Protein AF-A0A7R9DAI1-F1 (afdb_monomer_lite)

InterPro domains:
  IPR001254 Serine proteases, trypsin domain [PF00089] (285-326)
  IPR002172 Low-density lipoprotein (LDL) receptor class A repeat [PF00057] (112-147)
  IPR002172 Low-density lipoprotein (LDL) receptor class A repeat [PR00261] (85-106)
  IPR002172 Low-density lipoprotein (LDL) receptor class A repeat [PR00261] (123-144)
  IPR002172 Low-density lipoprotein (LDL) receptor class A repeat [PS50068] (51-110)
  IPR002172 Low-density lipoprotein (LDL) receptor class A repeat [PS50068] (111-148)
  IPR002172 Low-density lipoprotein (LDL) receptor class A repeat [SM00192] (77-111)
  IPR002172 Low-density lipoprotein (LDL) receptor class A repeat [SM00192] (112-149)
  IPR002172 Low-density lipoprotein (LDL) receptor class A repeat [cd00112] (74-109)
  IPR002172 Low-density lipoprotein (LDL) receptor class A repeat [cd00112] (112-147)
  IPR009003 Peptidase S1, PA clan [SSF50494] (270-325)
  IPR020067 Frizzled domain [PF01392] (3-71)
  IPR020067 Frizzled domain [PS50038] (1-81)
  IPR023415 Low-density lipoprotein (LDL) receptor class A, conserved site [PS01209] (125-147)
  IPR036055 LDL receptor-like superfamily [G3DSA:4.10.400.10] (70-112)
  IPR036055 LDL receptor-like superfamily [G3DSA:4.10.400.10] (113-150)
  IPR036055 LDL receptor-like superfamily [SSF57424] (111-149)
  IPR036790 Frizzled cysteine-rich domain superfamily [G3DSA:1.10.2000.10] (1-69)
  IPR036790 Frizzled cysteine-rich domain superfamily [SSF63501] (3-84)

Organism: Timema cristinae (NCBI:txid61476)

Foldseek 3Di:
DCCLVVVPLDVCSVVLVCCLVPFDWDDDDPPDDDIDGAHEALVVLVRSCVRRVVVDDPVCCVSSPSVPGHHDPDPPNHHYDPDCVVPVPVCQQCVLAQPDLLSPRNQPDPLEDPQWARARHGSDTHHLLQQAAPDQSRPLSLSNACQKAFDADPVRVCVHPANSHSDDSDHDQKHFIWGHHRNDIAGEACVVVPVPDDDVCSVVLQVVVLCVRLVSSQFDDWPDKDKDQDPDPPTWYWYWDDSPDPDTDIHTDDHPRSIGMITGGDHHDPDDQPRDDPDDDPDPDDDDDPRRQPQKDFDDDPNHTQFIWGHPDPPDIDTDPVSVVD

Structure (mmCIF, N/CA/C/O backbone):
data_AF-A0A7R9DAI1-F1
#
_entry.id   AF-A0A7R9DAI1-F1
#
loop_
_atom_site.group_PDB
_atom_site.id
_atom_site.type_symbol
_atom_site.label_atom_id
_atom_site.label_alt_id
_atom_site.label_comp_id
_atom_site.label_asym_id
_atom_site.label_entity_id
_atom_site.label_seq_id
_atom_site.pdbx_PDB_ins_code
_atom_site.Cartn_x
_atom_site.Cartn_y
_atom_site.Cartn_z
_atom_site.occupancy
_atom_site.B_iso_or_equiv
_atom_site.auth_seq_id
_atom_site.auth_comp_id
_atom_site.auth_asym_id
_atom_site.auth_atom_id
_atom_site.pdbx_PDB_model_num
ATOM 1 N N . MET A 1 1 ? 23.563 4.480 -36.886 1.00 54.66 1 MET A N 1
ATOM 2 C CA . MET A 1 1 ? 23.930 3.990 -35.537 1.00 54.66 1 MET A CA 1
ATOM 3 C C . MET A 1 1 ? 23.056 4.615 -34.462 1.00 54.66 1 MET A C 1
ATOM 5 O O . MET A 1 1 ? 22.578 3.853 -33.642 1.00 54.66 1 MET A O 1
ATOM 9 N N . VAL A 1 2 ? 22.749 5.920 -34.526 1.00 53.66 2 VAL A N 1
ATOM 10 C CA . VAL A 1 2 ? 21.690 6.549 -33.701 1.00 53.66 2 VAL A CA 1
ATOM 11 C C . VAL A 1 2 ? 20.349 5.803 -33.845 1.00 53.66 2 VAL A C 1
ATOM 13 O O . VAL A 1 2 ? 19.829 5.309 -32.859 1.00 53.66 2 VAL A O 1
ATOM 16 N N . GLU A 1 3 ? 19.911 5.508 -35.077 1.00 59.03 3 GLU A N 1
ATOM 17 C CA . GLU A 1 3 ? 18.712 4.675 -35.334 1.00 59.03 3 GLU A CA 1
ATOM 18 C C . GLU A 1 3 ? 18.759 3.241 -34.771 1.00 59.03 3 GLU A C 1
ATOM 20 O O . GLU A 1 3 ? 17.716 2.619 -34.627 1.00 59.03 3 GLU A O 1
ATOM 25 N N . LEU A 1 4 ? 19.943 2.678 -34.498 1.00 62.12 4 LEU A N 1
ATOM 26 C CA . LEU A 1 4 ? 20.073 1.295 -34.014 1.00 62.12 4 LEU A CA 1
ATOM 27 C C . LEU A 1 4 ? 19.970 1.224 -32.485 1.00 62.12 4 LEU A C 1
ATOM 29 O O . LEU A 1 4 ? 19.526 0.217 -31.946 1.00 62.12 4 LEU A O 1
ATOM 33 N N . VAL A 1 5 ? 20.369 2.305 -31.810 1.00 60.38 5 VAL A N 1
ATOM 34 C CA . VAL A 1 5 ? 20.250 2.484 -30.360 1.00 60.38 5 VAL A CA 1
ATOM 35 C C . VAL A 1 5 ? 18.846 2.974 -29.998 1.00 60.38 5 VAL A C 1
ATOM 37 O O . VAL A 1 5 ? 18.221 2.400 -29.113 1.00 60.38 5 VAL A O 1
ATOM 40 N N . ASP A 1 6 ? 18.312 3.945 -30.743 1.00 57.03 6 ASP A N 1
ATOM 41 C CA . ASP A 1 6 ? 16.973 4.519 -30.521 1.00 57.03 6 ASP A CA 1
ATOM 42 C C . ASP A 1 6 ? 15.833 3.571 -30.936 1.00 57.03 6 ASP A C 1
ATOM 44 O O . ASP A 1 6 ? 14.661 3.821 -30.671 1.00 57.03 6 ASP A O 1
ATOM 48 N N . ALA A 1 7 ? 16.165 2.469 -31.612 1.00 61.06 7 ALA A N 1
ATOM 49 C CA . ALA A 1 7 ? 15.217 1.445 -32.040 1.00 61.06 7 ALA A CA 1
ATOM 50 C C . ALA A 1 7 ? 14.751 0.507 -30.915 1.00 61.06 7 ALA A C 1
ATOM 52 O O . ALA A 1 7 ? 13.874 -0.315 -31.188 1.00 61.06 7 ALA A O 1
ATOM 53 N N . GLU A 1 8 ? 15.386 0.556 -29.735 1.00 67.50 8 GLU A N 1
ATOM 54 C CA . GLU A 1 8 ? 15.146 -0.330 -28.579 1.00 67.50 8 GLU A CA 1
ATOM 55 C C . GLU A 1 8 ? 15.080 -1.836 -28.930 1.00 67.50 8 GLU A C 1
ATOM 57 O O . GLU A 1 8 ? 14.512 -2.646 -28.204 1.00 67.50 8 GLU A O 1
ATOM 62 N N . CYS A 1 9 ? 15.700 -2.257 -30.039 1.00 77.50 9 CYS A N 1
ATOM 63 C CA . CYS A 1 9 ? 15.630 -3.635 -30.544 1.00 77.50 9 CYS A CA 1
ATOM 64 C C . CYS A 1 9 ? 16.367 -4.655 -29.662 1.00 77.50 9 CYS A C 1
ATOM 66 O O . CYS A 1 9 ? 16.178 -5.861 -29.812 1.00 77.50 9 CYS A O 1
ATOM 68 N N . TYR A 1 10 ? 17.216 -4.177 -28.753 1.00 79.62 10 TYR A N 1
ATOM 69 C CA . TYR A 1 10 ? 17.885 -4.968 -27.733 1.00 79.62 10 TYR A CA 1
ATOM 70 C C . TYR A 1 10 ? 18.271 -4.058 -26.558 1.00 79.62 10 TYR A C 1
ATOM 72 O O . TYR A 1 10 ? 18.863 -3.000 -26.765 1.00 79.62 10 TYR A O 1
ATOM 80 N N . ARG A 1 11 ? 17.974 -4.468 -25.316 1.00 76.00 11 ARG A N 1
ATOM 81 C CA . ARG A 1 11 ? 18.143 -3.635 -24.103 1.00 76.00 11 ARG A CA 1
ATOM 82 C C . ARG A 1 11 ? 19.568 -3.105 -23.910 1.00 76.00 11 ARG A C 1
ATOM 84 O O . ARG A 1 11 ? 19.756 -1.991 -23.443 1.00 76.00 11 ARG A O 1
ATOM 91 N N . LEU A 1 12 ? 20.570 -3.906 -24.274 1.00 79.06 12 LEU A N 1
ATOM 92 C CA . LEU A 1 12 ? 21.989 -3.551 -24.158 1.00 79.06 12 LEU A CA 1
ATOM 93 C C . LEU A 1 12 ? 22.588 -3.125 -25.508 1.00 79.06 12 LEU A C 1
ATOM 95 O O . LEU A 1 12 ? 23.802 -3.184 -25.685 1.00 79.06 12 LEU A O 1
ATOM 99 N N . ALA A 1 13 ? 21.760 -2.712 -26.479 1.00 82.56 13 ALA A N 1
ATOM 100 C CA . ALA A 1 13 ? 22.223 -2.278 -27.799 1.00 82.56 13 ALA A CA 1
ATOM 101 C C . ALA A 1 13 ? 23.205 -1.108 -27.701 1.00 82.56 13 ALA A C 1
ATOM 103 O O . ALA A 1 13 ? 24.254 -1.140 -28.340 1.00 82.56 13 ALA A O 1
ATOM 104 N N . TYR A 1 14 ? 22.893 -0.115 -26.862 1.00 83.38 14 TYR A N 1
ATOM 105 C CA . TYR A 1 14 ? 23.793 1.004 -26.588 1.00 83.38 14 TYR A CA 1
ATOM 106 C C . TYR A 1 14 ? 25.141 0.520 -26.047 1.00 83.38 14 TYR A C 1
ATOM 108 O O . TYR A 1 14 ? 26.186 0.852 -26.596 1.00 83.38 14 TYR A O 1
ATOM 116 N N . GLU A 1 15 ? 25.116 -0.318 -25.011 1.00 81.81 15 GLU A N 1
ATOM 117 C CA . GLU A 1 15 ? 26.320 -0.788 -24.327 1.00 81.81 15 GLU A CA 1
ATOM 118 C C . GLU A 1 15 ? 27.199 -1.658 -25.232 1.00 81.81 15 GLU A C 1
ATOM 120 O O . GLU A 1 15 ? 28.410 -1.455 -25.296 1.00 81.81 15 GLU A O 1
ATOM 125 N N . PHE A 1 16 ? 26.593 -2.554 -26.011 1.00 85.94 16 PHE A N 1
ATOM 126 C CA . PHE A 1 16 ? 27.306 -3.360 -26.997 1.00 85.94 16 PHE A CA 1
ATOM 127 C C . PHE A 1 16 ? 27.966 -2.494 -28.084 1.00 85.94 16 PHE A C 1
ATOM 129 O O . PHE A 1 16 ? 29.143 -2.677 -28.399 1.00 85.94 16 PHE A O 1
ATOM 136 N N . VAL A 1 17 ? 27.240 -1.510 -28.631 1.00 85.69 17 VAL A N 1
ATOM 137 C CA . VAL A 1 17 ? 27.769 -0.592 -29.656 1.00 85.69 17 VAL A CA 1
ATOM 138 C C . VAL A 1 17 ? 28.876 0.299 -29.084 1.00 85.69 17 VAL A C 1
ATOM 140 O O . VAL A 1 17 ? 29.890 0.511 -29.749 1.00 85.69 17 VAL A O 1
ATOM 143 N N . CYS A 1 18 ? 28.738 0.776 -27.846 1.00 84.19 18 CYS A N 1
ATOM 144 C CA . CYS A 1 18 ? 29.778 1.539 -27.158 1.00 84.19 18 CYS A CA 1
ATOM 145 C C . CYS A 1 18 ? 31.053 0.716 -26.959 1.00 84.19 18 CYS A C 1
ATOM 147 O O . CYS A 1 18 ? 32.134 1.197 -27.288 1.00 84.19 18 CYS A O 1
ATOM 149 N N . GLN A 1 19 ? 30.940 -0.530 -26.495 1.00 83.38 19 GLN A N 1
ATOM 150 C CA . GLN A 1 19 ? 32.094 -1.417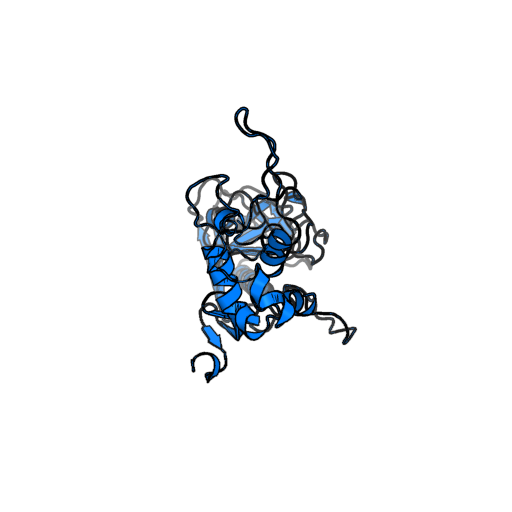 -26.310 1.00 83.38 19 GLN A CA 1
ATOM 151 C C . GLN A 1 19 ? 32.776 -1.792 -27.635 1.00 83.38 19 GLN A C 1
ATOM 153 O O . GLN A 1 19 ? 33.972 -2.072 -27.653 1.00 83.38 19 GLN A O 1
ATOM 158 N N . LEU A 1 20 ? 32.040 -1.780 -28.749 1.00 84.69 20 LEU A N 1
ATOM 159 C CA . LEU A 1 20 ? 32.593 -2.014 -30.081 1.00 84.69 20 LEU A CA 1
ATOM 160 C C . LEU A 1 20 ? 33.340 -0.790 -30.637 1.00 84.69 20 LEU A C 1
ATOM 162 O O . LEU A 1 20 ? 34.380 -0.943 -31.274 1.00 84.69 20 LEU A O 1
ATOM 166 N N . LEU A 1 21 ? 32.809 0.419 -30.427 1.00 82.12 21 LEU A N 1
ATOM 167 C CA . LEU A 1 21 ? 33.379 1.664 -30.964 1.00 82.12 21 LEU A CA 1
ATOM 168 C C . LEU A 1 21 ? 34.469 2.267 -30.071 1.00 82.12 21 LEU A C 1
ATOM 170 O O . LEU A 1 21 ? 35.355 2.962 -30.565 1.00 82.12 21 LEU A O 1
ATOM 174 N N . GLN A 1 22 ? 34.394 2.017 -28.765 1.00 81.25 22 GLN A N 1
ATOM 175 C CA . GLN A 1 22 ? 35.351 2.459 -27.754 1.00 81.25 22 GLN A CA 1
ATOM 176 C C . GLN A 1 22 ? 35.691 1.284 -26.821 1.00 81.25 22 GLN A C 1
ATOM 178 O O . GLN A 1 22 ? 35.270 1.264 -25.662 1.00 81.25 22 GLN A O 1
ATOM 183 N N . PRO A 1 23 ? 36.426 0.275 -27.322 1.00 77.00 23 PRO A N 1
ATOM 184 C CA . PRO A 1 23 ? 36.819 -0.873 -26.519 1.00 77.00 23 PRO A CA 1
ATOM 185 C C . PRO A 1 23 ? 37.729 -0.455 -25.363 1.00 77.00 23 PRO A C 1
ATOM 187 O O . PRO A 1 23 ? 38.515 0.489 -25.459 1.00 77.00 23 PRO A O 1
ATOM 190 N N . SER A 1 24 ? 37.638 -1.193 -24.259 1.00 70.81 24 SER A N 1
ATOM 191 C CA . SER A 1 24 ? 38.515 -0.978 -23.108 1.00 70.81 24 SER A CA 1
ATOM 192 C C . SER A 1 24 ? 39.946 -1.405 -23.446 1.00 70.81 24 SER A C 1
ATOM 194 O O . SER A 1 24 ? 40.166 -2.504 -23.961 1.00 70.81 24 SER A O 1
ATOM 196 N N . CYS A 1 25 ? 40.920 -0.553 -23.128 1.00 71.62 25 CYS A N 1
ATOM 197 C CA . CYS A 1 25 ? 42.343 -0.875 -23.222 1.00 71.62 25 CYS A CA 1
ATOM 198 C C . CYS A 1 25 ? 42.841 -1.351 -21.855 1.00 71.62 25 CYS A C 1
ATOM 200 O O . CYS A 1 25 ? 42.756 -0.606 -20.877 1.00 71.62 25 CYS A O 1
ATOM 202 N N . LEU A 1 26 ? 43.365 -2.576 -21.774 1.00 66.50 26 LEU A N 1
ATOM 203 C CA . LEU A 1 26 ? 43.993 -3.066 -20.546 1.00 66.50 26 LEU A CA 1
ATOM 204 C C . LEU A 1 26 ? 45.471 -2.639 -20.490 1.00 66.50 26 LEU A C 1
ATOM 206 O O . LEU A 1 26 ? 46.175 -2.770 -21.494 1.00 66.50 26 LEU A O 1
ATOM 210 N N . PRO A 1 27 ? 45.965 -2.146 -19.337 1.00 59.44 27 PRO A N 1
ATOM 211 C CA . PRO A 1 27 ? 47.376 -1.821 -19.163 1.00 59.44 27 PRO A CA 1
ATOM 212 C C . PRO A 1 27 ? 48.249 -3.085 -19.104 1.00 59.44 27 PRO A C 1
ATOM 214 O O . PRO A 1 27 ? 47.828 -4.130 -18.607 1.00 59.44 27 PRO A O 1
ATOM 217 N N . ARG A 1 28 ? 49.488 -2.955 -19.598 1.00 58.66 28 ARG A N 1
ATOM 218 C CA . ARG A 1 28 ? 50.514 -4.008 -19.730 1.00 58.66 28 ARG A CA 1
ATOM 219 C C . ARG A 1 28 ? 50.603 -4.996 -18.554 1.00 58.66 28 ARG A C 1
ATOM 221 O O . ARG A 1 28 ? 50.860 -4.601 -17.417 1.00 58.66 28 ARG A O 1
ATOM 228 N N . LEU A 1 29 ? 50.576 -6.292 -18.872 1.00 58.25 29 LEU A N 1
ATOM 229 C CA . LEU A 1 29 ? 51.222 -7.343 -18.074 1.00 58.25 29 LEU A CA 1
ATOM 230 C C . LEU A 1 29 ? 52.735 -7.386 -18.400 1.00 58.25 29 LEU A C 1
ATOM 232 O O . LEU A 1 29 ? 53.122 -7.008 -19.506 1.00 58.25 29 LEU A O 1
ATOM 236 N N . PRO A 1 30 ? 53.615 -7.847 -17.484 1.00 54.56 30 PRO A N 1
ATOM 237 C CA . PRO A 1 30 ? 55.078 -7.719 -17.617 1.00 54.56 30 PRO A CA 1
ATOM 238 C C . PRO A 1 30 ? 55.716 -8.405 -18.839 1.00 54.56 30 PRO A C 1
ATOM 240 O O . PRO A 1 30 ? 56.904 -8.215 -19.090 1.00 54.56 30 PRO A O 1
ATOM 243 N N . THR A 1 31 ? 54.967 -9.231 -19.567 1.00 59.09 31 THR A N 1
ATOM 244 C CA . THR A 1 31 ? 55.463 -10.082 -20.655 1.00 59.09 31 THR A CA 1
ATOM 245 C C . THR A 1 31 ? 55.099 -9.605 -22.061 1.00 59.09 31 THR A C 1
ATOM 247 O O . THR A 1 31 ? 55.668 -10.135 -23.013 1.00 59.09 31 THR A O 1
ATOM 250 N N . ASP A 1 32 ? 54.236 -8.594 -22.215 1.00 56.50 32 ASP A N 1
ATOM 251 C CA . ASP A 1 32 ? 53.718 -8.183 -23.528 1.00 56.50 32 ASP A CA 1
ATOM 252 C C . ASP A 1 32 ? 54.222 -6.807 -23.990 1.00 56.50 32 ASP A C 1
ATOM 254 O O . ASP A 1 32 ? 54.443 -5.876 -23.209 1.00 56.50 32 ASP A O 1
ATOM 258 N N . LYS A 1 33 ? 54.456 -6.689 -25.304 1.00 57.12 33 LYS A N 1
ATOM 259 C CA . LYS A 1 33 ? 55.119 -5.526 -25.917 1.00 57.12 33 LYS A CA 1
ATOM 260 C C . LYS A 1 33 ? 54.166 -4.385 -26.298 1.00 57.12 33 LYS A C 1
ATOM 262 O O . LYS A 1 33 ? 54.658 -3.267 -26.459 1.00 57.12 33 LYS A O 1
ATOM 267 N N . GLU A 1 34 ? 52.852 -4.601 -26.356 1.00 58.78 34 GLU A N 1
ATOM 268 C CA . GLU A 1 34 ? 51.850 -3.606 -26.786 1.00 58.78 34 GLU A CA 1
ATOM 269 C C . GLU A 1 34 ? 50.582 -3.638 -25.916 1.00 58.78 34 GLU A C 1
ATOM 271 O O . GLU A 1 34 ? 50.319 -4.622 -25.229 1.00 58.78 34 GLU A O 1
ATOM 276 N N . ASP A 1 35 ? 49.819 -2.539 -25.921 1.00 62.69 35 ASP A N 1
ATOM 277 C CA . ASP A 1 35 ? 48.518 -2.460 -25.251 1.00 62.69 35 ASP A CA 1
ATOM 278 C C . ASP A 1 35 ? 47.469 -3.207 -26.094 1.00 62.69 35 ASP A C 1
ATOM 280 O O . ASP A 1 35 ? 47.421 -3.055 -27.317 1.00 62.69 35 ASP A O 1
ATOM 284 N N . HIS A 1 36 ? 46.613 -4.005 -25.455 1.00 68.06 36 HIS A N 1
ATOM 285 C CA . HIS A 1 36 ? 45.615 -4.816 -26.154 1.00 68.06 36 HIS A CA 1
ATOM 286 C C . HIS A 1 36 ? 44.198 -4.271 -25.931 1.00 68.06 36 HIS A C 1
ATOM 288 O O . HIS A 1 36 ? 43.755 -4.069 -24.797 1.00 68.06 36 HIS A O 1
ATOM 294 N N . MET A 1 37 ? 43.484 -4.036 -27.037 1.00 71.69 37 MET A N 1
ATOM 295 C CA . MET A 1 37 ? 42.057 -3.710 -27.034 1.00 71.69 37 MET A CA 1
ATOM 296 C C . MET A 1 37 ? 41.249 -4.971 -26.740 1.00 71.69 37 MET A C 1
ATOM 298 O O . MET A 1 37 ? 41.437 -5.996 -27.398 1.00 71.69 37 MET A O 1
ATOM 302 N N . VAL A 1 38 ? 40.325 -4.889 -25.786 1.00 80.44 38 VAL A N 1
ATOM 303 C CA . VAL A 1 38 ? 39.438 -6.005 -25.449 1.00 80.44 38 VAL A CA 1
ATOM 304 C C . VAL A 1 38 ? 38.101 -5.810 -26.154 1.00 80.44 38 VAL A C 1
ATOM 306 O O . VAL A 1 38 ? 37.390 -4.838 -25.901 1.00 80.44 38 VAL A O 1
ATOM 309 N N . LEU A 1 39 ? 37.764 -6.738 -27.049 1.00 84.00 39 LEU A N 1
ATOM 310 C CA . LEU A 1 39 ? 36.493 -6.745 -27.772 1.00 84.00 39 LEU A CA 1
ATOM 311 C C . LEU A 1 39 ? 35.385 -7.453 -26.964 1.00 84.00 39 LEU A C 1
ATOM 313 O O . LEU A 1 39 ? 35.687 -8.282 -26.095 1.00 84.00 39 LEU A O 1
ATOM 317 N N . PRO A 1 40 ? 34.101 -7.174 -27.260 1.00 87.06 40 PRO A N 1
ATOM 318 C CA . PRO A 1 40 ? 32.968 -7.936 -26.737 1.00 87.06 40 PRO A CA 1
ATOM 319 C C . PRO A 1 40 ? 33.079 -9.446 -26.988 1.00 87.06 40 PRO A C 1
ATOM 321 O O . PRO A 1 40 ? 33.657 -9.889 -27.978 1.00 87.06 40 PRO A O 1
ATOM 324 N N . CYS A 1 41 ? 32.497 -10.263 -26.115 1.00 87.00 41 CYS A N 1
ATOM 325 C CA . CYS A 1 41 ? 32.451 -11.707 -26.335 1.00 87.00 41 CYS A CA 1
ATOM 326 C C . CYS A 1 41 ? 31.456 -12.089 -27.447 1.00 87.00 41 CYS A C 1
ATOM 328 O O . CYS A 1 41 ? 30.407 -11.458 -27.615 1.00 87.00 41 CYS A O 1
ATOM 330 N N . ARG A 1 42 ? 31.730 -13.200 -28.142 1.00 87.00 42 ARG A N 1
ATOM 331 C CA . ARG A 1 42 ? 30.880 -13.779 -29.200 1.00 87.00 42 ARG A CA 1
ATOM 332 C C . ARG A 1 42 ? 29.421 -13.946 -28.779 1.00 87.00 42 ARG A C 1
ATOM 334 O O . ARG A 1 42 ? 28.530 -13.565 -29.534 1.00 87.00 42 ARG A O 1
ATOM 341 N N . GLY A 1 43 ? 29.180 -14.468 -27.575 1.00 81.38 43 GLY A N 1
ATOM 342 C CA . GLY A 1 43 ? 27.824 -14.652 -27.047 1.00 81.38 43 GLY A CA 1
ATOM 343 C C . GLY A 1 43 ? 27.041 -13.338 -26.946 1.00 81.38 43 GLY A C 1
ATOM 344 O O . GLY A 1 43 ? 25.880 -13.283 -27.339 1.00 81.38 43 GLY A O 1
ATOM 345 N N . PHE A 1 44 ? 27.698 -12.247 -26.536 1.00 86.31 44 PHE A N 1
ATOM 346 C CA . PHE A 1 44 ? 27.059 -10.933 -26.433 1.00 86.31 44 PHE A CA 1
ATOM 347 C C . PHE A 1 44 ? 26.681 -10.370 -27.815 1.00 86.31 44 PHE A C 1
ATOM 349 O O . PHE A 1 44 ? 25.587 -9.833 -27.991 1.00 86.31 44 PHE A O 1
ATOM 356 N N . CYS A 1 45 ? 27.540 -10.577 -28.820 1.00 87.81 45 CYS A N 1
ATOM 357 C CA . CYS A 1 45 ? 27.246 -10.221 -30.210 1.00 87.81 45 CYS A CA 1
ATOM 358 C C . CYS A 1 45 ? 26.058 -11.007 -30.780 1.00 87.81 45 CYS A C 1
ATOM 360 O O . CYS A 1 45 ? 25.204 -10.432 -31.452 1.00 87.81 45 CYS A O 1
ATOM 362 N N . GLN A 1 46 ? 25.982 -12.314 -30.513 1.00 87.50 46 GLN A N 1
ATOM 363 C CA . GLN A 1 46 ? 24.893 -13.159 -31.011 1.00 87.50 46 GLN A CA 1
ATOM 364 C C . GLN A 1 46 ? 23.535 -12.718 -30.452 1.00 87.50 46 GLN A C 1
ATOM 366 O O . GLN A 1 46 ? 22.572 -12.626 -31.210 1.00 87.50 46 GLN A O 1
ATOM 371 N N . GLU A 1 47 ? 23.467 -12.369 -29.164 1.00 82.25 47 GLU A N 1
ATOM 372 C CA . GLU A 1 47 ? 22.258 -11.809 -28.546 1.00 82.25 47 GLU A CA 1
ATOM 373 C C . GLU A 1 47 ? 21.838 -10.477 -29.174 1.00 82.25 47 GLU A C 1
ATOM 375 O O . GLU A 1 47 ? 20.673 -10.303 -29.537 1.00 82.25 47 GLU A O 1
ATOM 380 N N . PHE A 1 48 ? 22.792 -9.569 -29.389 1.00 86.50 48 PHE A N 1
ATOM 381 C CA . PHE A 1 48 ? 22.539 -8.320 -30.104 1.00 86.50 48 PHE A CA 1
ATOM 382 C C . PHE A 1 48 ? 21.991 -8.573 -31.520 1.00 86.50 48 PHE A C 1
ATOM 384 O O . PHE A 1 48 ? 21.033 -7.927 -31.949 1.00 86.50 48 PHE A O 1
ATOM 391 N N . HIS A 1 49 ? 22.558 -9.544 -32.239 1.00 85.19 49 HIS A N 1
ATOM 392 C CA . HIS A 1 49 ? 22.123 -9.910 -33.585 1.00 85.19 49 HIS A CA 1
ATOM 393 C C . HIS A 1 49 ? 20.719 -10.531 -33.620 1.00 85.19 49 HIS A C 1
ATOM 395 O O . HIS A 1 49 ? 19.998 -10.313 -34.595 1.00 85.19 49 HIS A O 1
ATOM 401 N N . MET A 1 50 ? 20.305 -11.263 -32.581 1.00 81.31 50 MET A N 1
ATOM 402 C CA . MET A 1 50 ? 18.948 -11.819 -32.491 1.00 81.31 50 MET A CA 1
ATOM 403 C C . MET A 1 50 ? 17.876 -10.725 -32.389 1.00 81.31 50 MET A C 1
ATOM 405 O O . MET A 1 50 ? 16.822 -10.862 -33.004 1.00 81.31 50 MET A O 1
ATOM 409 N N . GLY A 1 51 ? 18.149 -9.631 -31.668 1.00 81.19 51 GLY A N 1
ATOM 410 C CA . GLY A 1 51 ? 17.210 -8.508 -31.530 1.00 81.19 51 GLY A CA 1
ATOM 411 C C . GLY A 1 51 ? 17.301 -7.480 -32.663 1.00 81.19 51 GLY A C 1
ATOM 412 O O . GLY A 1 51 ? 16.303 -7.110 -33.280 1.00 81.19 51 GLY A O 1
ATOM 413 N N . CYS A 1 52 ? 18.516 -7.028 -32.978 1.00 82.88 52 CYS A N 1
ATOM 414 C CA . CYS A 1 52 ? 18.754 -5.899 -33.878 1.00 82.88 52 CYS A CA 1
ATOM 415 C C . CYS A 1 52 ? 19.201 -6.297 -35.295 1.00 82.88 52 CYS A C 1
ATOM 417 O O . CYS A 1 52 ? 19.353 -5.421 -36.147 1.00 82.88 52 CYS A O 1
ATOM 419 N N . GLY A 1 53 ? 19.401 -7.589 -35.585 1.00 81.56 53 GLY A N 1
ATOM 420 C CA . GLY A 1 53 ? 20.050 -8.078 -36.810 1.00 81.56 53 GLY A CA 1
ATOM 421 C C . GLY A 1 53 ? 19.424 -7.604 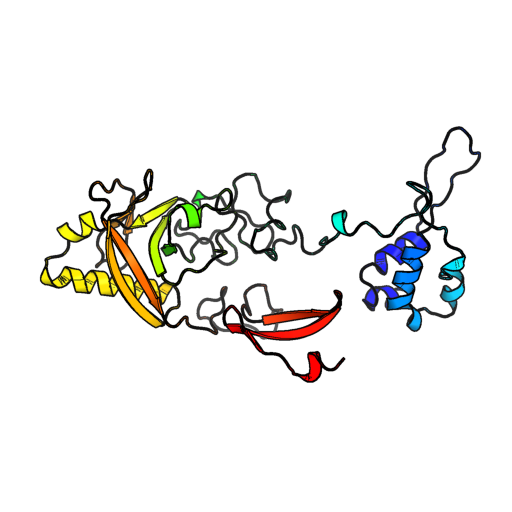-38.126 1.00 81.56 53 GLY A C 1
ATOM 422 O O . GLY A 1 53 ? 20.136 -7.313 -39.086 1.00 81.56 53 GLY A O 1
ATOM 423 N N . SER A 1 54 ? 18.097 -7.467 -38.161 1.00 80.50 54 SER A N 1
ATOM 424 C CA . SER A 1 54 ? 17.328 -6.981 -39.320 1.00 80.50 54 SER A CA 1
ATOM 425 C C . SER A 1 54 ? 17.436 -5.471 -39.552 1.00 80.50 54 SER A C 1
ATOM 427 O O . SER A 1 54 ? 17.076 -4.995 -40.626 1.00 80.50 54 SER A O 1
ATOM 429 N N . ARG A 1 55 ? 17.944 -4.719 -38.570 1.00 80.50 55 ARG A N 1
ATOM 430 C CA . ARG A 1 55 ? 18.083 -3.256 -38.603 1.00 80.50 55 ARG A CA 1
ATOM 431 C C . ARG A 1 55 ? 19.531 -2.799 -38.796 1.00 80.50 55 ARG A C 1
ATOM 433 O O . ARG A 1 55 ? 19.787 -1.599 -38.862 1.00 80.50 55 ARG A O 1
ATOM 440 N N . ILE A 1 56 ? 20.485 -3.730 -38.893 1.00 82.62 56 ILE A N 1
ATOM 441 C CA . ILE A 1 56 ? 21.906 -3.412 -39.070 1.00 82.62 56 ILE A CA 1
ATOM 442 C C . ILE A 1 56 ? 22.151 -2.894 -40.500 1.00 82.62 56 ILE A C 1
ATOM 444 O O . ILE A 1 56 ? 21.921 -3.636 -41.462 1.00 82.62 56 ILE A O 1
ATOM 448 N N . PRO A 1 57 ? 22.668 -1.660 -40.669 1.00 82.69 57 PRO A N 1
ATOM 449 C CA . PRO A 1 57 ? 23.023 -1.132 -41.983 1.00 82.69 57 PRO A CA 1
ATOM 450 C C . PRO A 1 57 ? 24.117 -1.969 -42.652 1.00 82.69 57 PRO A C 1
ATOM 452 O O . PRO A 1 57 ? 25.059 -2.395 -41.985 1.00 82.69 57 PRO A O 1
ATOM 455 N N . ASP A 1 58 ? 24.064 -2.121 -43.978 1.00 81.69 58 ASP A N 1
ATOM 456 C CA . ASP A 1 58 ? 25.023 -2.948 -44.734 1.00 81.69 58 ASP A CA 1
ATOM 457 C C . ASP A 1 58 ? 26.488 -2.566 -44.486 1.00 81.69 58 ASP A C 1
ATOM 459 O O . ASP A 1 58 ? 27.350 -3.434 -44.404 1.00 81.69 58 ASP A O 1
ATOM 463 N N . LYS A 1 59 ? 26.760 -1.274 -44.261 1.00 80.25 59 LYS A N 1
ATOM 464 C CA . LYS A 1 59 ? 28.102 -0.755 -43.948 1.00 80.25 59 LYS A CA 1
ATOM 465 C C . LYS A 1 59 ? 28.693 -1.280 -42.632 1.00 80.25 59 LYS A C 1
ATOM 467 O O . LYS A 1 59 ? 29.895 -1.162 -42.439 1.00 80.25 59 LYS A O 1
ATOM 472 N N . LEU A 1 60 ? 27.865 -1.794 -41.720 1.00 76.19 60 LEU A N 1
ATOM 473 C CA . LEU A 1 60 ? 28.272 -2.233 -40.381 1.00 76.19 60 LEU A CA 1
ATOM 474 C C . LEU A 1 60 ? 28.218 -3.762 -40.217 1.00 76.19 60 LEU A C 1
ATOM 476 O O . LEU A 1 60 ? 28.680 -4.277 -39.202 1.00 76.19 60 LEU A O 1
ATOM 480 N N . LYS A 1 61 ? 27.700 -4.499 -41.211 1.00 80.50 61 LYS A N 1
ATOM 481 C CA . LYS A 1 61 ? 27.566 -5.966 -41.162 1.00 80.50 61 LYS A CA 1
ATOM 482 C C . LYS A 1 61 ? 28.910 -6.680 -41.021 1.00 80.50 61 LYS A C 1
ATOM 484 O O . LYS A 1 61 ? 29.005 -7.637 -40.261 1.00 80.50 61 LYS A O 1
ATOM 489 N N . ASP A 1 62 ? 29.946 -6.176 -41.686 1.00 81.06 62 ASP A N 1
ATOM 490 C CA . ASP A 1 62 ? 31.286 -6.770 -41.619 1.00 81.06 62 ASP A CA 1
ATOM 491 C C . ASP A 1 62 ? 31.949 -6.547 -40.249 1.00 81.06 62 ASP A C 1
ATOM 493 O O . ASP A 1 62 ? 32.641 -7.429 -39.748 1.00 81.06 62 ASP A O 1
ATOM 497 N N . MET A 1 63 ? 31.685 -5.402 -39.603 1.00 77.31 63 MET A N 1
ATOM 498 C CA . MET A 1 63 ? 32.181 -5.090 -38.252 1.00 77.31 63 MET A CA 1
ATOM 499 C C . MET A 1 63 ? 31.420 -5.827 -37.141 1.00 77.31 63 MET A C 1
ATOM 501 O O . MET A 1 63 ? 31.942 -5.990 -36.042 1.00 77.31 63 MET A O 1
ATOM 505 N N . LEU A 1 64 ? 30.190 -6.264 -37.418 1.00 82.31 64 LEU A N 1
ATOM 506 C CA . LEU A 1 64 ? 29.299 -6.955 -36.481 1.00 82.31 64 LEU A CA 1
ATOM 507 C C . LEU A 1 64 ? 29.244 -8.472 -36.712 1.00 82.31 64 LEU A C 1
ATOM 509 O O . LEU A 1 64 ? 28.379 -9.156 -36.172 1.00 82.31 64 LEU A O 1
ATOM 513 N N . ASN A 1 65 ? 30.177 -9.032 -37.487 1.00 87.88 65 ASN A N 1
ATOM 514 C CA . ASN A 1 65 ? 30.231 -10.470 -37.715 1.00 87.88 65 ASN A CA 1
ATOM 515 C C . ASN A 1 65 ? 30.630 -11.210 -36.429 1.00 87.88 65 ASN A C 1
ATOM 517 O O . ASN A 1 65 ? 31.807 -11.320 -36.103 1.00 87.88 65 ASN A O 1
ATOM 521 N N . CYS A 1 66 ? 29.659 -11.788 -35.721 1.00 86.38 66 CYS A N 1
ATOM 522 C CA . CYS A 1 66 ? 29.902 -12.439 -34.431 1.00 86.38 66 CYS A CA 1
ATOM 523 C C . CYS A 1 66 ? 30.964 -13.555 -34.464 1.00 86.38 66 CYS A C 1
ATOM 525 O O . CYS A 1 66 ? 31.552 -13.865 -33.433 1.00 86.38 66 CYS A O 1
ATOM 527 N N . ASN A 1 67 ? 31.276 -14.128 -35.632 1.00 87.12 67 ASN A N 1
ATOM 528 C CA . ASN A 1 67 ? 32.318 -15.150 -35.757 1.00 87.12 67 ASN A CA 1
ATOM 529 C C . ASN A 1 67 ? 33.741 -14.625 -35.515 1.00 87.12 67 ASN A C 1
ATOM 531 O O . ASN A 1 67 ? 34.619 -15.424 -35.183 1.00 87.12 67 ASN A O 1
ATOM 535 N N . THR A 1 68 ? 33.972 -13.318 -35.675 1.00 86.25 68 THR A N 1
ATOM 536 C CA . THR A 1 68 ? 35.280 -12.683 -35.451 1.00 86.25 68 THR A CA 1
ATOM 537 C C . THR A 1 68 ? 35.525 -12.327 -33.987 1.00 86.25 68 THR A C 1
ATOM 539 O O . THR A 1 68 ? 36.636 -11.935 -33.641 1.00 86.25 68 THR A O 1
ATOM 542 N N . PHE A 1 69 ? 34.517 -12.469 -33.121 1.00 87.69 69 PHE A N 1
ATOM 543 C CA . PHE A 1 69 ? 34.639 -12.176 -31.697 1.00 87.69 69 PHE A CA 1
ATOM 544 C C . PHE A 1 69 ? 35.108 -13.414 -30.907 1.00 87.69 69 PHE A C 1
ATOM 546 O O . PHE A 1 69 ? 34.737 -14.548 -31.239 1.00 87.69 69 PHE A O 1
ATOM 553 N N . PRO A 1 70 ? 35.935 -13.224 -29.867 1.00 85.50 70 PRO A N 1
ATOM 554 C CA . PRO A 1 70 ? 36.416 -14.303 -29.001 1.00 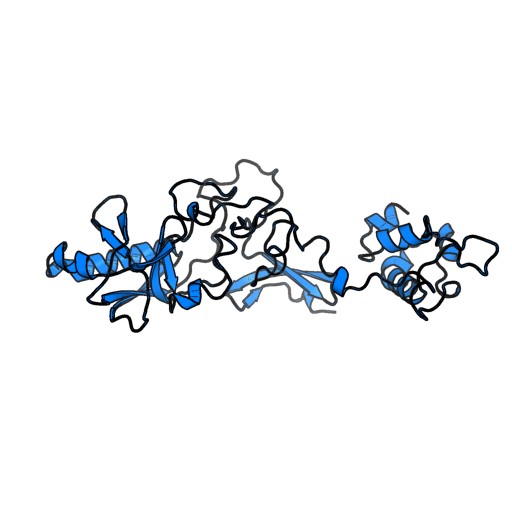85.50 70 PRO A CA 1
ATOM 555 C C . PRO A 1 70 ? 35.312 -14.879 -28.099 1.00 85.50 70 PRO A C 1
ATOM 557 O O . PRO A 1 70 ? 34.357 -14.190 -27.734 1.00 85.50 70 PRO A O 1
ATOM 560 N N . ASP A 1 71 ? 35.462 -16.146 -27.716 1.00 79.62 71 ASP A N 1
ATOM 561 C CA . ASP A 1 71 ? 34.627 -16.790 -26.697 1.00 79.62 71 ASP A CA 1
ATOM 562 C C . ASP A 1 71 ? 35.141 -16.479 -25.286 1.00 79.62 71 ASP A C 1
ATOM 564 O O . ASP A 1 71 ? 36.333 -16.242 -25.080 1.00 79.62 71 ASP A O 1
ATOM 568 N N . TYR A 1 72 ? 34.241 -16.482 -24.302 1.00 75.94 72 TYR A N 1
ATOM 569 C CA . TYR A 1 72 ? 34.605 -16.206 -22.915 1.00 75.94 72 TYR A CA 1
ATOM 570 C C . TYR A 1 72 ? 35.330 -17.405 -22.294 1.00 75.94 72 TYR A C 1
ATOM 572 O O . TYR A 1 72 ? 34.743 -18.472 -22.121 1.00 75.94 72 TYR A O 1
ATOM 580 N N . ILE A 1 73 ? 36.606 -17.217 -21.942 1.00 73.00 73 ILE A N 1
ATOM 581 C CA . ILE A 1 73 ? 37.466 -18.257 -21.339 1.00 73.00 73 ILE A CA 1
ATOM 582 C C . ILE A 1 73 ? 37.912 -17.853 -19.914 1.00 73.00 73 ILE A C 1
ATOM 584 O O . ILE A 1 73 ? 38.447 -18.664 -19.163 1.00 73.00 73 ILE A O 1
ATOM 588 N N . GLY A 1 74 ? 37.656 -16.605 -19.505 1.00 66.88 74 GLY A N 1
ATOM 589 C CA . GLY A 1 74 ? 37.995 -16.067 -18.184 1.00 66.88 74 GLY A CA 1
ATOM 590 C C . GLY A 1 74 ? 38.092 -14.538 -18.168 1.00 66.88 74 GLY A C 1
ATOM 591 O O . GLY A 1 74 ? 37.937 -13.875 -19.198 1.00 66.88 74 GLY A O 1
ATOM 592 N N . THR A 1 75 ? 38.362 -13.958 -16.997 1.00 64.94 75 THR A N 1
ATOM 593 C CA . THR A 1 75 ? 38.495 -12.501 -16.813 1.00 64.94 75 THR A CA 1
ATOM 594 C C . THR A 1 75 ? 39.607 -11.926 -17.695 1.00 64.94 75 THR A C 1
ATOM 596 O O . THR A 1 75 ? 40.755 -12.349 -17.585 1.00 64.94 75 THR A O 1
ATOM 599 N N . GLY A 1 76 ? 39.269 -10.963 -18.558 1.00 66.31 76 GLY A N 1
ATOM 600 C CA . GLY A 1 76 ? 40.212 -10.309 -19.477 1.00 66.31 76 GLY A CA 1
ATOM 601 C C . GLY A 1 76 ? 40.324 -10.936 -20.874 1.00 66.31 76 GLY A C 1
ATOM 602 O O . GLY A 1 76 ? 41.006 -10.367 -21.717 1.00 66.31 76 GLY A O 1
ATOM 603 N N . SER A 1 77 ? 39.645 -12.062 -21.150 1.00 75.19 77 SER A N 1
ATOM 604 C CA . SER A 1 77 ? 39.635 -12.692 -22.489 1.00 75.19 77 SER A CA 1
ATOM 605 C C . SER A 1 77 ? 38.775 -11.937 -23.510 1.00 75.19 77 SER A C 1
ATOM 607 O O . SER A 1 77 ? 39.157 -11.780 -24.667 1.00 75.19 77 SER A O 1
ATOM 609 N N . CYS A 1 78 ? 37.619 -11.450 -23.072 1.00 80.38 78 CYS A N 1
ATOM 610 C CA . CYS A 1 78 ? 36.701 -10.599 -23.818 1.00 80.38 78 CYS A CA 1
ATOM 611 C C . CYS A 1 78 ? 35.770 -9.896 -22.830 1.00 80.38 78 CYS A C 1
ATOM 613 O O . CYS A 1 78 ? 35.734 -10.273 -21.655 1.00 80.38 78 CYS A O 1
ATOM 615 N N . ILE A 1 79 ? 35.040 -8.872 -23.274 1.00 80.12 79 ILE A N 1
ATOM 616 C CA . ILE A 1 79 ? 34.038 -8.204 -22.435 1.00 80.12 79 ILE A CA 1
ATOM 617 C C . ILE A 1 79 ? 32.745 -9.030 -22.519 1.00 80.12 79 ILE A C 1
ATOM 619 O O . ILE A 1 79 ? 32.092 -9.014 -23.571 1.00 80.12 79 ILE A O 1
ATOM 623 N N . PRO A 1 80 ? 32.387 -9.822 -21.486 1.00 77.31 80 PRO A N 1
ATOM 624 C CA . PRO A 1 80 ? 31.141 -10.570 -21.514 1.00 77.31 80 PRO A CA 1
ATOM 625 C C . PRO A 1 80 ? 29.967 -9.601 -21.465 1.00 77.31 80 PRO A C 1
ATOM 627 O O . PRO A 1 80 ? 30.109 -8.440 -21.075 1.00 77.31 80 PRO A O 1
ATOM 630 N N . LYS A 1 81 ? 28.785 -10.110 -21.820 1.00 73.19 81 LYS A N 1
ATOM 631 C CA . LYS A 1 81 ? 27.543 -9.433 -21.466 1.00 73.19 81 LYS A CA 1
ATOM 632 C C . LYS A 1 81 ? 27.614 -9.091 -19.971 1.00 73.19 81 LYS A C 1
ATOM 634 O O . LYS A 1 81 ? 27.946 -9.985 -19.186 1.00 73.19 81 LYS A O 1
ATOM 639 N N . PRO A 1 82 ? 27.355 -7.838 -19.578 1.00 67.88 82 PRO A N 1
ATOM 640 C CA . PRO A 1 82 ? 27.369 -7.483 -18.173 1.00 67.88 82 PRO A CA 1
ATOM 641 C C . PRO A 1 82 ? 26.354 -8.355 -17.431 1.00 67.88 82 PRO A C 1
ATOM 643 O O . PRO A 1 82 ? 25.225 -8.563 -17.889 1.00 67.88 82 PRO A O 1
ATOM 646 N N . ASP A 1 83 ? 26.813 -8.944 -16.330 1.00 52.50 83 ASP A N 1
ATOM 647 C CA . ASP A 1 83 ? 26.072 -9.976 -15.627 1.00 52.50 83 ASP A CA 1
ATOM 648 C C . ASP A 1 83 ? 24.758 -9.400 -15.090 1.00 52.50 83 ASP A C 1
ATOM 650 O O . ASP A 1 83 ? 24.728 -8.387 -14.383 1.00 52.50 83 ASP A O 1
ATOM 654 N N . LEU A 1 84 ? 23.649 -10.047 -15.442 1.00 47.44 84 LEU A N 1
ATOM 655 C CA . LEU A 1 84 ? 22.299 -9.602 -15.102 1.00 47.44 84 LEU A CA 1
ATOM 656 C C . LEU A 1 84 ? 22.017 -9.695 -13.595 1.00 47.44 84 LEU A C 1
ATOM 658 O O . LEU A 1 84 ? 20.999 -9.189 -13.163 1.00 47.44 84 LEU A O 1
ATOM 662 N N . GLN A 1 85 ? 22.905 -10.246 -12.767 1.00 44.81 85 GLN A N 1
ATOM 663 C CA . GLN A 1 85 ? 22.800 -10.125 -11.304 1.00 44.81 85 GLN A CA 1
ATOM 664 C C . GLN A 1 85 ? 23.465 -8.865 -10.735 1.00 44.81 85 GLN A C 1
ATOM 666 O O . GLN A 1 85 ? 23.108 -8.440 -9.642 1.00 44.81 85 GLN A O 1
ATOM 671 N N . ALA A 1 86 ? 24.363 -8.217 -11.482 1.00 45.62 86 ALA A N 1
ATOM 672 C CA . ALA A 1 86 ? 24.864 -6.881 -11.152 1.00 45.62 86 ALA A CA 1
ATOM 673 C C . ALA A 1 86 ? 24.067 -5.764 -11.858 1.00 45.62 86 ALA A C 1
ATOM 675 O O . ALA A 1 86 ? 24.262 -4.589 -11.553 1.00 45.62 86 ALA A O 1
ATOM 676 N N . GLN A 1 87 ? 23.186 -6.114 -12.810 1.00 47.38 87 GLN A N 1
ATOM 677 C CA . GLN A 1 87 ? 22.470 -5.147 -13.655 1.00 47.38 87 GLN A CA 1
ATOM 678 C C . GLN A 1 87 ? 20.990 -5.455 -13.980 1.00 47.38 87 GLN A C 1
ATOM 680 O O . GLN A 1 87 ? 20.380 -4.715 -14.762 1.00 47.38 87 GLN A O 1
ATOM 685 N N . ALA A 1 88 ? 20.364 -6.490 -13.414 1.00 41.88 88 ALA A N 1
ATOM 686 C CA . ALA A 1 88 ? 18.902 -6.520 -13.287 1.00 41.88 88 ALA A CA 1
ATOM 687 C C . ALA A 1 88 ? 18.556 -5.620 -12.099 1.00 41.88 88 ALA A C 1
ATOM 689 O O . ALA A 1 88 ? 18.411 -6.088 -10.982 1.00 41.88 88 ALA A O 1
ATOM 690 N N . LEU A 1 89 ? 18.658 -4.299 -12.216 1.00 46.91 89 LEU A N 1
ATOM 691 C CA . LEU A 1 89 ? 17.550 -3.436 -12.625 1.00 46.91 89 LEU A CA 1
ATOM 692 C C . LEU A 1 89 ? 18.096 -1.992 -12.701 1.00 46.91 89 LEU A C 1
ATOM 694 O O . LEU A 1 89 ? 17.616 -1.108 -12.010 1.00 46.91 89 LEU A O 1
ATOM 698 N N . THR A 1 90 ? 19.154 -1.712 -13.470 1.00 47.50 90 THR A N 1
ATOM 699 C CA . THR A 1 90 ? 19.818 -0.387 -13.384 1.00 47.50 90 THR A CA 1
ATOM 700 C C . THR A 1 90 ? 18.926 0.855 -13.582 1.00 47.50 90 THR A C 1
ATOM 702 O O . THR A 1 90 ? 19.273 1.873 -12.992 1.00 47.50 90 THR A O 1
ATOM 705 N N . PRO A 1 91 ? 17.799 0.838 -14.332 1.00 57.75 91 PRO A N 1
ATOM 706 C CA . PRO A 1 91 ? 16.887 1.984 -14.363 1.00 57.75 91 PRO A CA 1
ATOM 707 C C . PRO A 1 91 ? 15.750 1.935 -13.327 1.00 57.75 91 PRO A C 1
ATOM 709 O O . PRO A 1 91 ? 14.948 2.855 -13.341 1.00 57.75 91 PRO A O 1
ATOM 712 N N . ARG A 1 92 ? 15.638 0.873 -12.515 1.00 65.56 92 ARG A N 1
ATOM 713 C CA . ARG A 1 92 ? 14.525 0.611 -11.572 1.00 65.56 92 ARG A CA 1
ATOM 714 C C . ARG A 1 92 ? 14.964 0.355 -10.125 1.00 65.56 92 ARG A C 1
ATOM 716 O O . ARG A 1 92 ? 14.148 0.280 -9.231 1.00 65.56 92 ARG A O 1
ATOM 723 N N . VAL A 1 93 ? 16.261 0.174 -9.897 1.00 72.62 93 VAL A N 1
ATOM 724 C CA . VAL A 1 93 ? 16.862 0.147 -8.560 1.00 72.62 93 VAL A CA 1
ATOM 725 C C . VAL A 1 93 ? 17.385 1.535 -8.268 1.00 72.62 93 VAL A C 1
ATOM 727 O O . VAL A 1 93 ? 18.173 2.074 -9.052 1.00 72.62 93 VAL A O 1
ATOM 730 N N . CYS A 1 94 ? 16.996 2.083 -7.125 1.00 74.50 94 CYS A N 1
ATOM 731 C CA . CYS A 1 94 ? 17.290 3.452 -6.739 1.00 74.50 94 CYS A CA 1
ATOM 732 C C . CYS A 1 94 ? 16.760 4.485 -7.742 1.00 74.50 94 CYS A C 1
ATOM 734 O O . CYS A 1 94 ? 17.384 5.539 -7.918 1.00 74.50 94 CYS A O 1
ATOM 736 N N . ASP A 1 95 ? 15.644 4.190 -8.412 1.00 72.81 95 ASP A N 1
ATOM 737 C CA . ASP A 1 95 ? 15.003 5.116 -9.354 1.00 72.81 95 ASP A CA 1
ATOM 738 C C . ASP A 1 95 ? 14.013 6.063 -8.649 1.00 72.81 95 ASP A C 1
ATOM 740 O O . ASP A 1 95 ? 13.500 7.017 -9.247 1.00 72.81 95 ASP A O 1
ATOM 744 N N . GLY A 1 96 ? 13.816 5.859 -7.342 1.00 74.81 96 GLY A N 1
ATOM 745 C CA . GLY A 1 96 ? 12.907 6.625 -6.510 1.00 74.81 96 GLY A CA 1
ATOM 746 C C . GLY A 1 96 ? 11.460 6.147 -6.588 1.00 74.81 96 GLY A C 1
ATOM 747 O O . GLY A 1 96 ? 10.578 6.844 -6.082 1.00 74.81 96 GLY A O 1
ATOM 748 N N . VAL A 1 97 ? 11.185 5.006 -7.213 1.00 76.25 97 VAL A N 1
ATOM 749 C CA . VAL A 1 97 ? 9.873 4.363 -7.271 1.00 76.25 97 VAL A CA 1
ATOM 750 C C . VAL A 1 97 ? 9.980 2.988 -6.620 1.00 76.25 97 VAL A C 1
ATOM 752 O O . VAL A 1 97 ? 10.954 2.278 -6.796 1.00 76.25 97 VAL A O 1
ATOM 755 N N . ILE A 1 98 ? 8.974 2.621 -5.825 1.00 76.31 98 ILE A N 1
ATOM 756 C CA . ILE A 1 98 ? 8.910 1.280 -5.237 1.00 76.31 98 ILE A CA 1
ATOM 757 C C . ILE A 1 98 ? 8.284 0.345 -6.272 1.00 76.31 98 ILE A C 1
ATOM 759 O O . ILE A 1 98 ? 7.065 0.351 -6.454 1.00 76.31 98 ILE A O 1
ATOM 763 N N . ASP A 1 99 ? 9.107 -0.464 -6.921 1.00 75.94 99 ASP A N 1
ATOM 764 C CA . ASP A 1 99 ? 8.694 -1.529 -7.830 1.00 75.94 99 ASP A CA 1
ATOM 765 C C . ASP A 1 99 ? 8.562 -2.875 -7.095 1.00 75.94 99 ASP A C 1
ATOM 767 O O . ASP A 1 99 ? 7.680 -3.686 -7.407 1.00 75.94 99 ASP A O 1
ATOM 771 N N . CYS A 1 100 ? 9.409 -3.123 -6.092 1.00 74.31 100 CYS A N 1
ATOM 772 C CA . CYS A 1 100 ? 9.387 -4.352 -5.301 1.00 74.31 100 CYS A CA 1
ATOM 773 C C . CYS A 1 100 ? 8.503 -4.232 -4.047 1.00 74.31 100 CYS A C 1
ATOM 775 O O . CYS A 1 100 ? 8.624 -3.300 -3.254 1.00 74.31 100 CYS A O 1
ATOM 777 N N . VAL A 1 101 ? 7.668 -5.250 -3.789 1.00 71.62 101 VAL A N 1
ATOM 778 C CA . VAL A 1 101 ? 6.797 -5.317 -2.591 1.00 71.62 101 VAL A CA 1
ATOM 779 C C . VAL A 1 101 ? 7.600 -5.243 -1.285 1.00 71.62 101 VAL A C 1
ATOM 781 O O . VAL A 1 101 ? 7.117 -4.713 -0.286 1.00 71.62 101 VAL A O 1
ATOM 784 N N . ASP A 1 102 ? 8.822 -5.775 -1.291 1.00 70.44 102 ASP A N 1
ATOM 785 C CA . ASP A 1 102 ? 9.729 -5.798 -0.143 1.00 70.44 102 ASP A CA 1
ATOM 786 C C . ASP A 1 102 ? 10.682 -4.589 -0.074 1.00 70.44 102 ASP A C 1
ATOM 788 O O . ASP A 1 102 ? 11.507 -4.532 0.838 1.00 70.44 102 ASP A O 1
ATOM 792 N N . MET A 1 103 ? 10.574 -3.626 -1.001 1.00 73.31 103 MET A N 1
ATOM 793 C CA . MET A 1 103 ? 11.439 -2.436 -1.115 1.00 73.31 103 MET A CA 1
ATOM 794 C C . MET A 1 103 ? 12.932 -2.739 -1.255 1.00 73.31 103 MET A C 1
ATOM 796 O O . MET A 1 103 ? 13.789 -1.915 -0.916 1.00 73.31 103 MET A O 1
ATOM 800 N N . SER A 1 104 ? 13.281 -3.935 -1.723 1.00 75.00 104 SER A N 1
ATOM 801 C CA . SER A 1 104 ? 14.678 -4.323 -1.940 1.00 75.00 104 SER A CA 1
ATOM 802 C C . SER A 1 104 ? 15.389 -3.453 -2.989 1.00 75.00 104 SER A C 1
ATOM 804 O O . SER A 1 104 ? 16.613 -3.337 -2.965 1.00 75.00 104 SER A O 1
ATOM 806 N N . ASP A 1 105 ? 14.623 -2.806 -3.861 1.00 74.75 105 ASP A N 1
ATOM 807 C CA . ASP A 1 105 ? 15.038 -1.859 -4.894 1.00 74.75 105 ASP A CA 1
ATOM 808 C C . ASP A 1 105 ? 15.424 -0.473 -4.355 1.00 74.75 105 ASP A C 1
ATOM 810 O O . ASP A 1 105 ? 16.392 0.106 -4.844 1.00 74.75 105 ASP A O 1
ATOM 814 N N . GLU A 1 106 ? 14.755 0.030 -3.311 1.00 79.31 106 GLU A N 1
ATOM 815 C CA . GLU A 1 106 ? 14.968 1.401 -2.805 1.00 79.31 106 GLU A CA 1
ATOM 816 C C . GLU A 1 106 ? 15.651 1.473 -1.419 1.00 79.31 106 GLU A C 1
ATOM 818 O O . GLU A 1 106 ? 16.109 2.530 -0.980 1.00 79.31 106 GLU A O 1
ATOM 823 N N . THR A 1 107 ? 15.775 0.352 -0.701 1.00 72.38 107 THR A N 1
ATOM 824 C CA . THR A 1 107 ? 16.318 0.337 0.677 1.00 72.38 107 THR A CA 1
ATOM 825 C C . THR A 1 107 ? 17.843 0.414 0.774 1.00 72.38 107 THR A C 1
ATOM 827 O O . THR A 1 107 ? 18.363 0.821 1.814 1.00 72.38 107 THR A O 1
ATOM 830 N N . SER A 1 108 ? 18.580 0.053 -0.282 1.00 74.00 108 SER A N 1
ATOM 831 C CA . SER A 1 108 ? 20.056 0.029 -0.286 1.00 74.00 108 SER A CA 1
ATOM 832 C C . SER A 1 108 ? 20.688 1.213 -1.039 1.00 74.00 108 SER A C 1
ATOM 834 O O . SER A 1 108 ? 21.836 1.131 -1.487 1.00 74.00 108 SER A O 1
ATOM 836 N N . CYS A 1 109 ? 19.954 2.317 -1.186 1.00 72.69 109 CYS A N 1
ATOM 837 C CA . CYS A 1 109 ? 20.350 3.459 -2.004 1.00 72.69 109 CYS A CA 1
ATOM 838 C C . CYS A 1 109 ? 21.073 4.560 -1.214 1.00 72.69 109 CYS A C 1
ATOM 840 O O . CYS A 1 109 ? 20.710 4.889 -0.087 1.00 72.69 109 CYS A O 1
ATOM 842 N N . SER A 1 110 ? 22.067 5.206 -1.834 1.00 76.00 110 SER A N 1
ATOM 843 C CA . SER A 1 110 ? 22.897 6.245 -1.193 1.00 76.00 110 SER A CA 1
ATOM 844 C C . SER A 1 110 ? 22.180 7.576 -0.911 1.00 76.00 110 SER A C 1
ATOM 846 O O . SER A 1 110 ? 22.781 8.463 -0.305 1.00 76.00 110 SER A O 1
ATOM 848 N N . TYR A 1 111 ? 20.942 7.765 -1.380 1.00 78.62 111 TYR A N 1
ATOM 849 C CA . TYR A 1 111 ? 20.237 9.048 -1.276 1.00 78.62 111 TYR A CA 1
ATOM 850 C C . TYR A 1 111 ? 19.399 9.191 0.013 1.00 78.62 111 TYR A C 1
ATOM 852 O O . TYR A 1 111 ? 19.176 10.320 0.449 1.00 78.62 111 TYR A O 1
ATOM 860 N N . CYS A 1 112 ? 18.973 8.094 0.658 1.00 79.62 112 CYS A N 1
ATOM 861 C CA . CYS A 1 112 ? 18.283 8.149 1.951 1.00 79.62 112 CYS A CA 1
ATOM 862 C C . CYS A 1 112 ? 19.268 7.892 3.104 1.00 79.62 112 CYS A C 1
ATOM 864 O O . CYS A 1 112 ? 19.956 6.870 3.113 1.00 79.62 112 CYS A O 1
ATOM 866 N N . PRO A 1 113 ? 19.334 8.763 4.129 1.00 80.56 113 PRO A N 1
ATOM 867 C CA . PRO A 1 113 ? 20.099 8.465 5.333 1.00 80.56 113 PRO A CA 1
ATOM 868 C C . PRO A 1 113 ? 19.504 7.261 6.080 1.00 80.56 113 PRO A C 1
ATOM 870 O O . PRO A 1 113 ? 18.290 7.037 6.070 1.00 80.56 113 PRO A O 1
ATOM 873 N N . ALA A 1 114 ? 20.357 6.502 6.772 1.00 79.00 114 ALA A N 1
ATOM 874 C CA . ALA A 1 114 ? 19.929 5.339 7.545 1.00 79.00 114 ALA A CA 1
ATOM 875 C C . ALA A 1 114 ? 18.836 5.712 8.566 1.00 79.00 114 ALA A C 1
ATOM 877 O O . ALA A 1 114 ? 18.981 6.671 9.326 1.00 79.00 114 ALA A O 1
ATOM 878 N N . GLY A 1 115 ? 17.744 4.942 8.586 1.00 78.12 115 GLY A N 1
ATOM 879 C CA . GLY A 1 115 ? 16.603 5.177 9.477 1.00 78.12 115 GLY A CA 1
ATOM 880 C C . GLY A 1 115 ? 15.636 6.277 9.024 1.00 78.12 115 GLY A C 1
ATOM 881 O O . GLY A 1 115 ? 14.770 6.661 9.807 1.00 78.12 115 GLY A O 1
ATOM 882 N N . SER A 1 116 ? 15.766 6.790 7.797 1.00 85.50 116 SER A N 1
ATOM 883 C CA . SER A 1 116 ? 14.724 7.602 7.153 1.00 85.50 116 SER A CA 1
ATOM 884 C C . SER A 1 116 ? 13.694 6.729 6.431 1.00 85.50 116 SER A C 1
ATOM 886 O O . SER A 1 116 ? 13.950 5.559 6.152 1.00 85.50 116 SER A O 1
ATOM 888 N N . MET A 1 117 ? 12.517 7.296 6.165 1.00 84.88 117 MET A N 1
ATOM 889 C CA . MET A 1 117 ? 11.465 6.666 5.368 1.00 84.88 117 MET A CA 1
ATOM 890 C C . MET A 1 117 ? 11.424 7.316 3.991 1.00 84.88 117 MET A C 1
ATOM 892 O O . MET A 1 117 ? 11.371 8.540 3.883 1.00 84.88 117 MET A O 1
ATOM 896 N N . HIS A 1 118 ? 11.411 6.506 2.946 1.00 85.56 118 HIS A N 1
ATOM 897 C CA . HIS A 1 118 ? 11.286 6.936 1.563 1.00 85.56 118 HIS A CA 1
ATOM 898 C C . HIS A 1 118 ? 9.822 7.203 1.202 1.00 85.56 118 HIS A C 1
ATOM 900 O O . HIS A 1 118 ? 8.945 6.391 1.495 1.00 85.56 118 HIS A O 1
ATOM 906 N N . CYS A 1 119 ? 9.532 8.330 0.553 1.00 83.50 119 CYS A N 1
ATOM 907 C CA . CYS A 1 119 ? 8.159 8.713 0.200 1.00 83.50 119 CYS A CA 1
ATOM 908 C C . CYS A 1 119 ? 7.519 7.848 -0.904 1.00 83.50 119 CYS A C 1
ATOM 910 O O . CYS A 1 119 ? 6.370 8.083 -1.266 1.00 83.50 119 CYS A O 1
ATOM 912 N N . GLY A 1 120 ? 8.238 6.879 -1.478 1.00 77.00 120 GLY A N 1
ATOM 913 C CA . GLY A 1 120 ? 7.763 6.035 -2.579 1.00 77.00 120 GLY A CA 1
ATOM 914 C C . GLY A 1 120 ? 7.674 6.731 -3.935 1.00 77.00 120 GLY A C 1
ATOM 915 O O . GLY A 1 120 ? 7.186 6.143 -4.898 1.00 77.00 120 GLY A O 1
ATOM 916 N N . ILE A 1 121 ? 8.108 7.991 -4.005 1.00 76.19 121 ILE A N 1
ATOM 917 C CA . ILE A 1 121 ? 8.213 8.755 -5.241 1.00 76.19 121 ILE A CA 1
ATOM 918 C C . ILE A 1 121 ? 9.405 9.715 -5.179 1.00 76.19 121 ILE A C 1
ATOM 920 O O . ILE A 1 121 ? 9.538 10.525 -4.256 1.00 76.19 121 ILE A O 1
ATOM 924 N N . GLY A 1 122 ? 10.258 9.641 -6.199 1.00 76.62 122 GLY A N 1
ATOM 925 C CA . GLY A 1 122 ? 11.487 10.422 -6.290 1.00 76.62 122 GLY A CA 1
ATOM 926 C C . GLY A 1 122 ? 12.506 10.043 -5.214 1.00 76.62 122 GLY A C 1
ATOM 927 O O . GLY A 1 122 ? 12.432 8.993 -4.595 1.00 76.62 122 GLY A O 1
ATOM 928 N N . SER A 1 123 ? 13.476 10.916 -4.958 1.00 81.75 123 SER A N 1
ATOM 929 C CA . SER A 1 123 ? 14.545 10.677 -3.978 1.00 81.75 123 SER A CA 1
ATOM 930 C C . SER A 1 123 ? 14.282 11.364 -2.629 1.00 81.75 123 SER A C 1
ATOM 932 O O . SER A 1 123 ? 15.222 11.780 -1.949 1.00 81.75 123 SER A O 1
ATOM 934 N N . THR A 1 124 ? 13.012 11.591 -2.273 1.00 85.44 124 THR A N 1
ATOM 935 C CA . THR A 1 124 ? 12.636 12.303 -1.042 1.00 85.44 124 THR A CA 1
ATOM 936 C C . THR A 1 124 ? 12.483 11.326 0.117 1.00 85.44 124 THR A C 1
ATOM 938 O O . THR A 1 124 ? 11.704 10.374 0.049 1.00 85.44 124 THR A O 1
ATOM 941 N N . CYS A 1 125 ? 13.204 11.602 1.204 1.00 87.56 125 CYS A N 1
ATOM 942 C CA . CYS A 1 125 ? 13.175 10.809 2.425 1.00 87.56 125 CYS A CA 1
ATOM 943 C C . CYS A 1 125 ? 12.832 11.710 3.612 1.00 87.56 125 CYS A C 1
ATOM 945 O O . CYS A 1 125 ? 13.382 12.804 3.757 1.00 87.56 125 CYS A O 1
ATOM 947 N N . ILE A 1 126 ? 11.945 11.234 4.475 1.00 90.56 126 ILE A N 1
ATOM 948 C CA . ILE A 1 126 ? 11.470 11.940 5.663 1.00 90.56 126 ILE A CA 1
ATOM 949 C C . ILE A 1 126 ? 11.879 11.187 6.929 1.00 90.56 126 ILE A C 1
ATOM 951 O O . ILE A 1 126 ? 12.201 9.999 6.909 1.00 90.56 126 ILE A O 1
ATOM 955 N N . SER A 1 127 ? 11.886 11.876 8.069 1.00 90.56 127 SER A N 1
ATOM 956 C CA . SER A 1 127 ? 12.099 11.205 9.355 1.00 90.56 127 SER A CA 1
ATOM 957 C C . SER A 1 127 ? 10.888 10.327 9.697 1.00 90.56 127 SER A C 1
ATOM 959 O O . SER A 1 127 ? 9.764 10.751 9.429 1.00 90.56 127 SER A O 1
ATOM 961 N N . PRO A 1 128 ? 11.060 9.173 10.373 1.00 88.31 128 PRO A N 1
ATOM 962 C CA . PRO A 1 128 ? 9.945 8.382 10.891 1.00 88.31 128 PRO A CA 1
ATOM 963 C C . PRO A 1 128 ? 8.924 9.210 11.673 1.00 88.31 128 PRO A C 1
ATOM 965 O O . PRO A 1 128 ? 7.724 9.003 11.544 1.00 88.31 128 PRO A O 1
ATOM 968 N N . ASN A 1 129 ? 9.395 10.220 12.409 1.00 88.88 129 ASN A N 1
ATOM 969 C CA . ASN A 1 129 ? 8.551 11.102 13.214 1.00 88.88 129 ASN A CA 1
ATOM 970 C C . ASN A 1 129 ? 7.648 12.046 12.406 1.00 88.88 129 ASN A C 1
ATOM 972 O O . ASN A 1 129 ? 6.781 12.672 13.006 1.00 88.88 129 ASN A O 1
ATOM 976 N N . LYS A 1 130 ? 7.864 12.166 11.092 1.00 90.81 130 LYS A N 1
ATOM 977 C CA . LYS A 1 130 ? 7.030 12.964 10.188 1.00 90.81 130 LYS A CA 1
ATOM 978 C C . LYS A 1 130 ? 5.805 12.212 9.668 1.00 90.81 130 LYS A C 1
ATOM 980 O O . LYS A 1 130 ? 4.895 12.826 9.151 1.00 90.81 130 LYS A O 1
ATOM 985 N N . ARG A 1 131 ? 5.735 10.887 9.836 1.00 89.44 131 ARG A N 1
ATOM 986 C CA . ARG A 1 131 ? 4.531 10.132 9.465 1.00 89.44 131 ARG A CA 1
ATOM 987 C C . ARG A 1 131 ? 3.384 10.488 10.399 1.00 89.44 131 ARG A C 1
ATOM 989 O O . ARG A 1 131 ? 3.509 10.231 11.598 1.00 89.44 131 ARG A O 1
ATOM 996 N N . CYS A 1 132 ? 2.273 10.964 9.850 1.00 87.81 132 CYS A N 1
ATOM 997 C CA . CYS A 1 132 ? 1.084 11.347 10.603 1.00 87.81 132 CYS A CA 1
ATOM 998 C C . CYS A 1 132 ? 1.406 12.414 11.654 1.00 87.81 132 CYS A C 1
ATOM 1000 O O . CYS A 1 132 ? 1.105 12.243 12.842 1.00 87.81 132 CYS A O 1
ATOM 1002 N N . ASP A 1 133 ? 2.122 13.458 11.237 1.00 89.12 133 ASP A N 1
ATOM 1003 C CA . ASP A 1 133 ? 2.466 14.613 12.065 1.00 89.12 133 ASP A CA 1
ATOM 1004 C C . ASP A 1 133 ? 1.570 15.839 11.804 1.00 89.12 133 ASP A C 1
ATOM 1006 O O . ASP A 1 133 ? 1.657 16.823 12.546 1.00 89.12 133 ASP A O 1
ATOM 1010 N N . GLY A 1 134 ? 0.672 15.748 10.817 1.00 87.12 134 GLY A N 1
ATOM 1011 C CA . GLY A 1 134 ? -0.244 16.805 10.390 1.00 87.12 134 GLY A CA 1
ATOM 1012 C C . GLY A 1 134 ? 0.305 17.692 9.268 1.00 87.12 134 GLY A C 1
ATOM 1013 O O . GLY A 1 134 ? -0.385 18.621 8.841 1.00 87.12 134 GLY A O 1
ATOM 1014 N N . SER A 1 135 ? 1.523 17.435 8.790 1.00 89.94 135 SER A N 1
ATOM 1015 C CA . SER A 1 135 ? 2.193 18.200 7.737 1.00 89.94 135 SER A CA 1
ATOM 1016 C C . SER A 1 135 ? 2.458 17.307 6.533 1.00 89.94 135 SER A C 1
ATOM 1018 O O . SER A 1 135 ? 2.947 16.202 6.678 1.00 89.94 135 SER A O 1
ATOM 1020 N N . HIS A 1 136 ? 2.189 17.799 5.323 1.00 90.81 136 HIS A N 1
ATOM 1021 C CA . HIS A 1 136 ? 2.582 17.095 4.100 1.00 90.81 136 HIS A CA 1
ATOM 1022 C C . HIS A 1 136 ? 4.078 17.311 3.826 1.00 90.81 136 HIS A C 1
ATOM 1024 O O . HIS A 1 136 ? 4.455 18.289 3.177 1.00 90.81 136 HIS A O 1
ATOM 1030 N N . ASP A 1 137 ? 4.921 16.415 4.331 1.00 90.81 137 ASP A N 1
ATOM 1031 C CA . ASP A 1 137 ? 6.362 16.387 4.081 1.00 90.81 137 ASP A CA 1
ATOM 1032 C C . ASP A 1 137 ? 6.713 15.582 2.821 1.00 90.81 137 ASP A C 1
ATOM 1034 O O . ASP A 1 137 ? 7.699 15.896 2.145 1.00 90.81 137 ASP A O 1
ATOM 1038 N N . CYS A 1 138 ? 5.914 14.568 2.464 1.00 87.44 138 CYS A N 1
ATOM 1039 C CA . CYS A 1 138 ? 6.094 13.860 1.198 1.00 87.44 138 CYS A CA 1
ATOM 1040 C C . CYS A 1 138 ? 5.481 14.631 0.013 1.00 87.44 138 CYS A C 1
ATOM 1042 O O . CYS A 1 138 ? 4.430 15.263 0.155 1.00 87.44 138 CYS A O 1
ATOM 1044 N N . PRO A 1 139 ? 6.068 14.537 -1.202 1.00 83.94 139 PRO A N 1
ATOM 1045 C CA . PRO A 1 139 ? 5.578 15.257 -2.386 1.00 83.94 139 PRO A CA 1
ATOM 1046 C C . PRO A 1 139 ? 4.133 14.909 -2.757 1.00 83.94 139 PRO A C 1
ATOM 1048 O O . PRO A 1 139 ? 3.411 15.719 -3.336 1.00 83.94 139 PRO A O 1
ATOM 1051 N N . ASP A 1 140 ? 3.726 13.682 -2.446 1.00 78.06 140 ASP A N 1
ATOM 1052 C CA . ASP A 1 140 ? 2.402 13.132 -2.699 1.00 78.06 140 ASP A CA 1
ATOM 1053 C C . ASP A 1 140 ? 1.495 13.115 -1.454 1.00 78.06 140 ASP A C 1
ATOM 1055 O O . ASP A 1 140 ? 0.360 12.618 -1.509 1.00 78.06 140 ASP A O 1
ATOM 1059 N N . GLY A 1 141 ? 2.003 13.637 -0.333 1.00 85.31 141 GLY A N 1
ATOM 1060 C CA . GLY A 1 141 ? 1.337 13.655 0.961 1.00 85.31 141 GLY A CA 1
ATOM 1061 C C . GLY A 1 141 ? 1.043 12.269 1.534 1.00 85.31 141 GLY A C 1
ATOM 1062 O O . GLY A 1 141 ? 0.084 12.136 2.291 1.00 85.31 141 GLY A O 1
ATOM 1063 N N . SER A 1 142 ? 1.767 11.225 1.110 1.00 83.88 142 SER A N 1
ATOM 1064 C CA . SER A 1 142 ? 1.564 9.843 1.574 1.00 83.88 142 SER A CA 1
ATOM 1065 C C . SER A 1 142 ? 1.843 9.640 3.058 1.00 83.88 142 SER A C 1
ATOM 1067 O O . SER A 1 142 ? 1.240 8.770 3.681 1.00 83.88 142 SER A O 1
ATOM 1069 N N . ASP A 1 143 ? 2.709 10.466 3.629 1.00 88.81 143 ASP A N 1
ATOM 1070 C CA . ASP A 1 143 ? 3.029 10.539 5.050 1.00 88.81 143 ASP A CA 1
ATOM 1071 C C . ASP A 1 143 ? 1.821 10.846 5.942 1.00 88.81 143 ASP A C 1
ATOM 1073 O O . ASP A 1 143 ? 1.767 10.352 7.066 1.00 88.81 143 ASP A O 1
ATOM 1077 N N . GLU A 1 144 ? 0.821 11.548 5.406 1.00 88.38 144 GLU A N 1
ATOM 1078 C CA . GLU A 1 144 ? -0.434 11.893 6.088 1.00 88.38 144 GLU A CA 1
ATOM 1079 C C . GLU A 1 144 ? -1.620 11.010 5.651 1.00 88.38 144 GLU A C 1
ATOM 1081 O O . GLU A 1 144 ? -2.780 11.279 5.976 1.00 88.38 144 GLU A O 1
ATOM 1086 N N . LYS A 1 145 ? -1.359 9.934 4.896 1.00 83.31 145 LYS A N 1
ATOM 1087 C CA . LYS A 1 145 ? -2.376 8.954 4.480 1.00 83.31 145 LYS A CA 1
ATOM 1088 C C . LYS A 1 145 ? -2.292 7.691 5.334 1.00 83.31 145 LYS A C 1
ATOM 1090 O O . LYS A 1 145 ? -1.237 7.311 5.830 1.00 83.31 145 LYS A O 1
ATOM 1095 N N . ALA A 1 146 ? -3.431 7.010 5.482 1.00 81.31 146 ALA A N 1
ATOM 1096 C CA . ALA A 1 146 ? -3.536 5.735 6.203 1.00 81.31 146 ALA A CA 1
ATOM 1097 C C . ALA A 1 146 ? -2.949 5.758 7.635 1.00 81.31 146 ALA A C 1
ATOM 1099 O O . ALA A 1 146 ? -2.463 4.746 8.140 1.00 81.31 146 ALA A O 1
ATOM 1100 N N . CYS A 1 147 ? -3.028 6.907 8.319 1.00 86.38 147 CYS A N 1
ATOM 1101 C CA . CYS A 1 147 ? -2.657 7.038 9.733 1.00 86.38 147 CYS A CA 1
ATOM 1102 C C . CYS A 1 147 ? -3.496 6.143 10.643 1.00 86.38 147 CYS A C 1
ATOM 1104 O O . CYS A 1 147 ? -3.047 5.710 11.699 1.00 86.38 147 CYS A O 1
ATOM 1106 N N . LEU A 1 148 ? -4.703 5.813 10.197 1.00 86.94 148 LEU A N 1
ATOM 1107 C CA . LEU A 1 148 ? -5.551 4.803 10.792 1.00 86.94 148 LEU A CA 1
ATOM 1108 C C . LEU A 1 148 ? -5.591 3.596 9.850 1.00 86.94 148 LEU A C 1
ATOM 1110 O O . LEU A 1 148 ? -5.872 3.752 8.663 1.00 86.94 148 LEU A O 1
ATOM 1114 N N . SER A 1 149 ? -5.299 2.403 10.363 1.00 89.12 149 SER A N 1
ATOM 1115 C CA . SER A 1 149 ? -5.252 1.168 9.574 1.00 89.12 149 SER A CA 1
ATOM 1116 C C . SER A 1 149 ? -5.770 -0.036 10.359 1.00 89.12 149 SER A C 1
ATOM 1118 O O . SER A 1 149 ? -5.987 0.022 11.571 1.00 89.12 149 SER A O 1
ATOM 1120 N N . LEU A 1 150 ? -6.008 -1.137 9.649 1.00 91.50 150 LEU A N 1
ATOM 1121 C CA . LEU A 1 150 ? -6.347 -2.429 10.237 1.00 91.50 150 LEU A CA 1
ATOM 1122 C C . LEU A 1 150 ? -5.136 -3.343 10.131 1.00 91.50 150 LEU A C 1
ATOM 1124 O O . LEU A 1 150 ? -4.493 -3.372 9.088 1.00 91.50 150 LEU A O 1
ATOM 1128 N N . ALA A 1 151 ? -4.841 -4.111 11.177 1.00 90.81 151 ALA A N 1
ATOM 1129 C CA . ALA A 1 151 ? -3.815 -5.146 11.102 1.00 90.81 151 ALA A CA 1
ATOM 1130 C C . ALA A 1 151 ? -4.138 -6.335 12.017 1.00 90.81 151 ALA A C 1
ATOM 1132 O O . ALA A 1 151 ? -4.730 -6.156 13.087 1.00 90.81 151 ALA A O 1
ATOM 1133 N N . PRO A 1 152 ? -3.742 -7.564 11.642 1.00 90.94 152 PRO A N 1
ATOM 1134 C CA . PRO A 1 152 ? -3.972 -8.747 12.466 1.00 90.94 152 PRO A CA 1
ATOM 1135 C C . PRO A 1 152 ? -3.102 -8.771 13.730 1.00 90.94 152 PRO A C 1
ATOM 1137 O O . PRO A 1 152 ? -3.458 -9.463 14.679 1.00 90.94 152 PRO A O 1
ATOM 1140 N N . SER A 1 153 ? -1.982 -8.043 13.756 1.00 89.38 153 SER A N 1
ATOM 1141 C CA . SER A 1 153 ? -1.102 -7.892 14.921 1.00 89.38 153 SER A CA 1
ATOM 1142 C C . SER A 1 153 ? -0.199 -6.665 14.792 1.00 89.38 153 SER A C 1
ATOM 1144 O O . SER A 1 153 ? -0.051 -6.124 13.695 1.00 89.38 153 SER A O 1
ATOM 1146 N N . MET A 1 154 ? 0.443 -6.234 15.886 1.00 84.19 154 MET A N 1
ATOM 1147 C CA . MET A 1 154 ? 1.463 -5.172 15.804 1.00 84.19 154 MET A CA 1
ATOM 1148 C C . MET A 1 154 ? 2.679 -5.629 15.003 1.00 84.19 154 MET A C 1
ATOM 1150 O O . MET A 1 154 ? 3.259 -4.846 14.257 1.00 84.19 154 MET A O 1
ATOM 1154 N N . SER A 1 155 ? 3.042 -6.908 15.118 1.00 81.31 155 SER A N 1
ATOM 1155 C CA . SER A 1 155 ? 4.148 -7.485 14.351 1.00 81.31 155 SER A CA 1
ATOM 1156 C C . SER A 1 155 ? 3.894 -7.480 12.845 1.00 81.31 155 SER A C 1
ATOM 1158 O O . SER A 1 155 ? 4.845 -7.416 12.079 1.00 81.31 155 SER A O 1
ATOM 1160 N N . ALA A 1 156 ? 2.636 -7.542 12.396 1.00 80.25 156 ALA A N 1
ATOM 1161 C CA . ALA A 1 156 ? 2.313 -7.454 10.972 1.00 80.25 156 ALA A CA 1
ATOM 1162 C C . ALA A 1 156 ? 2.661 -6.078 10.377 1.00 80.25 156 ALA A C 1
ATOM 1164 O O . ALA A 1 156 ? 3.007 -6.007 9.207 1.00 80.25 156 ALA A O 1
ATOM 1165 N N . LEU A 1 157 ? 2.648 -5.013 11.188 1.00 74.06 157 LEU A N 1
ATOM 1166 C CA . LEU A 1 157 ? 3.078 -3.672 10.773 1.00 74.06 157 LEU A CA 1
ATOM 1167 C C . LEU A 1 157 ? 4.603 -3.476 10.810 1.00 74.06 157 LEU A C 1
ATOM 1169 O O . LEU A 1 157 ? 5.099 -2.491 10.276 1.00 74.06 157 LEU A O 1
ATOM 1173 N N . THR A 1 158 ? 5.345 -4.373 11.466 1.00 66.31 158 THR A N 1
ATOM 1174 C CA . THR A 1 158 ? 6.801 -4.260 11.679 1.00 66.31 158 THR A CA 1
ATOM 1175 C C . THR A 1 158 ? 7.602 -5.409 11.065 1.00 66.31 158 THR A C 1
ATOM 1177 O O . THR A 1 158 ? 8.809 -5.520 11.296 1.00 66.31 158 THR A O 1
ATOM 1180 N N . LYS A 1 159 ? 6.958 -6.284 10.281 1.00 57.59 159 LYS A N 1
ATOM 1181 C CA . LYS A 1 159 ? 7.643 -7.283 9.453 1.00 57.59 159 LYS A CA 1
ATOM 1182 C C . LYS A 1 159 ? 8.355 -6.554 8.312 1.00 57.59 159 LYS A C 1
ATOM 1184 O O . LYS A 1 159 ? 7.773 -6.297 7.271 1.00 57.59 159 LYS A O 1
ATOM 1189 N N . GLY A 1 160 ? 9.606 -6.193 8.571 1.00 53.16 160 GLY A N 1
ATOM 1190 C CA . GLY A 1 160 ? 10.402 -5.278 7.758 1.00 53.16 160 GLY A CA 1
ATOM 1191 C C . GLY A 1 160 ? 10.939 -4.189 8.679 1.00 53.16 160 GLY A C 1
ATOM 1192 O O . GLY A 1 160 ? 10.180 -3.505 9.358 1.00 53.16 160 GLY A O 1
ATOM 1193 N N . SER A 1 161 ? 12.255 -4.107 8.814 1.00 47.44 161 SER A N 1
ATOM 1194 C CA . SER A 1 161 ? 12.964 -3.157 9.674 1.00 47.44 161 SER A CA 1
ATOM 1195 C C . SER A 1 161 ? 12.501 -1.711 9.452 1.00 47.44 161 SER A C 1
ATOM 1197 O O . SER A 1 161 ? 12.912 -1.105 8.472 1.00 47.44 161 SER A O 1
ATOM 1199 N N . LEU A 1 162 ? 11.710 -1.170 10.394 1.00 57.19 162 LEU A N 1
ATOM 1200 C CA . LEU A 1 162 ? 11.027 0.137 10.318 1.00 57.19 162 LEU A CA 1
ATOM 1201 C C . LEU A 1 162 ? 10.114 0.277 9.078 1.00 57.19 162 LEU A C 1
ATOM 1203 O O . LEU A 1 162 ? 10.308 -0.404 8.076 1.00 57.19 162 LEU A O 1
ATOM 1207 N N . PRO A 1 163 ? 9.089 1.148 9.099 1.00 62.34 163 PRO A N 1
ATOM 1208 C CA . PRO A 1 163 ? 8.419 1.493 7.855 1.00 62.34 163 PRO A CA 1
ATOM 1209 C C . PRO A 1 163 ? 9.447 2.179 6.950 1.00 62.34 163 PRO A C 1
ATOM 1211 O O . PRO A 1 163 ? 9.743 3.352 7.136 1.00 62.34 163 PRO A O 1
ATOM 1214 N N . ALA A 1 164 ? 10.005 1.451 5.983 1.00 67.12 164 ALA A N 1
ATOM 1215 C CA . ALA A 1 164 ? 10.889 2.017 4.967 1.00 67.12 164 ALA A CA 1
ATOM 1216 C C . ALA A 1 164 ? 10.156 3.061 4.109 1.00 67.12 164 ALA A C 1
ATOM 1218 O O . ALA A 1 164 ? 10.797 3.857 3.434 1.00 67.12 164 ALA A O 1
ATOM 1219 N N . THR A 1 165 ? 8.820 3.111 4.188 1.00 76.56 165 THR A N 1
ATOM 1220 C CA . THR A 1 165 ? 7.970 4.069 3.485 1.00 76.56 165 THR A CA 1
ATOM 1221 C C . THR A 1 165 ? 6.650 4.368 4.227 1.00 76.56 165 THR A C 1
ATOM 1223 O O . THR A 1 165 ? 6.192 3.558 5.049 1.00 76.56 165 THR A O 1
ATOM 1226 N N . PRO A 1 166 ? 5.968 5.490 3.918 1.00 78.38 166 PRO A N 1
ATOM 1227 C CA . PRO A 1 166 ? 4.562 5.709 4.252 1.00 78.38 166 PRO A CA 1
ATOM 1228 C C . PRO A 1 166 ? 3.582 4.706 3.618 1.00 78.38 166 PRO A C 1
ATOM 1230 O O . PRO A 1 166 ? 2.574 4.370 4.245 1.00 78.38 166 PRO A O 1
ATOM 1233 N N . HIS A 1 167 ? 3.875 4.181 2.426 1.00 75.44 167 HIS A N 1
ATOM 1234 C CA . HIS A 1 167 ? 2.972 3.272 1.707 1.00 75.44 167 HIS A CA 1
ATOM 1235 C C . HIS A 1 167 ? 2.874 1.901 2.391 1.00 75.44 167 HIS A C 1
ATOM 1237 O O . HIS A 1 167 ? 3.875 1.237 2.643 1.00 75.44 167 HIS A O 1
ATOM 1243 N N . GLN A 1 168 ? 1.663 1.456 2.728 1.00 67.06 168 GLN A N 1
ATOM 1244 C CA . GLN A 1 168 ? 1.487 0.120 3.302 1.00 67.06 168 GLN A CA 1
ATOM 1245 C C . GLN A 1 168 ? 1.593 -0.943 2.196 1.00 67.06 168 GLN A C 1
ATOM 1247 O O . GLN A 1 168 ? 0.831 -0.865 1.233 1.00 67.06 168 GLN A O 1
ATOM 1252 N N . PRO A 1 169 ? 2.484 -1.945 2.329 1.00 59.66 169 PRO A N 1
ATOM 1253 C CA . PRO A 1 169 ? 2.610 -3.020 1.342 1.00 59.66 169 PRO A CA 1
ATOM 1254 C C . PRO A 1 169 ? 1.414 -3.983 1.385 1.00 59.66 169 PRO A C 1
ATOM 1256 O O . PRO A 1 169 ? 1.081 -4.608 0.383 1.00 59.66 169 PRO A O 1
ATOM 1259 N N . GLU A 1 170 ? 0.738 -4.084 2.535 1.00 72.25 170 GLU A N 1
ATOM 1260 C CA . GLU A 1 170 ? -0.413 -4.963 2.735 1.00 72.25 170 GLU A CA 1
ATOM 1261 C C . GLU A 1 170 ? -1.626 -4.187 3.259 1.00 72.25 170 GLU A C 1
ATOM 1263 O O . GLU A 1 170 ? -1.580 -3.542 4.309 1.00 72.25 170 GLU A O 1
ATOM 1268 N N . PHE A 1 171 ? -2.743 -4.302 2.539 1.00 76.06 171 PHE A N 1
ATOM 1269 C CA . PHE A 1 171 ? -4.039 -3.785 2.964 1.00 76.06 171 PHE A CA 1
ATOM 1270 C C . PHE A 1 171 ? -4.841 -4.889 3.644 1.00 76.06 171 PHE A C 1
ATOM 1272 O O . PHE A 1 171 ? -5.223 -5.880 3.019 1.00 76.06 171 PHE A O 1
ATOM 1279 N N . PHE A 1 172 ? -5.172 -4.697 4.918 1.00 86.44 172 PHE A N 1
ATOM 1280 C CA . PHE A 1 172 ? -6.049 -5.614 5.635 1.00 86.44 172 PHE A CA 1
ATOM 1281 C C . PHE A 1 172 ? -7.487 -5.103 5.622 1.00 86.44 172 PHE A C 1
ATOM 1283 O O . PHE A 1 172 ? -7.777 -3.978 6.021 1.00 86.44 172 PHE A O 1
ATOM 1290 N N . SER A 1 173 ? -8.420 -5.967 5.225 1.00 90.19 173 SER A N 1
ATOM 1291 C CA . SER A 1 173 ? -9.857 -5.690 5.331 1.00 90.19 173 SER A CA 1
ATOM 1292 C C . SER A 1 173 ? -10.404 -5.913 6.738 1.00 90.19 173 SER A C 1
ATOM 1294 O O . SER A 1 173 ? -11.531 -5.533 7.031 1.00 90.19 173 SER A O 1
ATOM 1296 N N . LYS A 1 174 ? -9.634 -6.549 7.626 1.00 93.88 174 LYS A N 1
ATOM 1297 C CA . LYS A 1 174 ? -10.037 -6.845 9.002 1.00 93.88 174 LYS A CA 1
ATOM 1298 C C . LYS A 1 174 ? -8.833 -6.893 9.931 1.00 93.88 174 LYS A C 1
ATOM 1300 O O . LYS A 1 174 ? -7.778 -7.389 9.544 1.00 93.88 174 LYS A O 1
ATOM 1305 N N . GLY A 1 175 ? -9.011 -6.456 11.171 1.00 94.56 175 GLY A N 1
ATOM 1306 C CA . GLY A 1 175 ? -7.955 -6.514 12.176 1.00 94.56 175 GLY A CA 1
ATOM 1307 C C . GLY A 1 175 ? -8.237 -5.655 13.399 1.00 94.56 175 GLY A C 1
ATOM 1308 O O . GLY A 1 175 ? -9.331 -5.109 13.559 1.00 94.56 175 GLY A O 1
ATOM 1309 N N . TYR A 1 176 ? -7.231 -5.542 14.261 1.00 94.19 176 TYR A N 1
ATOM 1310 C CA . TYR A 1 176 ? -7.201 -4.524 15.302 1.00 94.19 176 TYR A CA 1
ATOM 1311 C C . TYR A 1 176 ? -7.095 -3.148 14.655 1.00 94.19 176 TYR A C 1
ATOM 1313 O O . TYR A 1 176 ? -6.398 -2.988 13.650 1.00 94.19 176 TYR A O 1
ATOM 1321 N N . VAL A 1 177 ? -7.768 -2.164 15.244 1.00 92.62 177 VAL A N 1
ATOM 1322 C CA . VAL A 1 177 ? -7.629 -0.771 14.824 1.00 92.62 177 VAL A CA 1
ATOM 1323 C C . VAL A 1 177 ? -6.281 -0.251 15.311 1.00 92.62 177 VAL A C 1
ATOM 1325 O O . VAL A 1 177 ? -6.018 -0.200 16.516 1.00 92.62 177 VAL A O 1
ATOM 1328 N N . MET A 1 178 ? -5.436 0.112 14.354 1.00 90.00 178 MET A N 1
ATOM 1329 C CA . MET A 1 178 ? -4.088 0.621 14.558 1.00 90.00 178 MET A CA 1
ATOM 1330 C C . MET A 1 178 ? -4.059 2.099 14.202 1.00 90.00 178 MET A C 1
ATOM 1332 O O . MET A 1 178 ? -4.546 2.490 13.141 1.00 90.00 178 MET A O 1
ATOM 1336 N N . PHE A 1 179 ? -3.458 2.909 15.062 1.00 89.25 179 PHE A N 1
ATOM 1337 C CA . PHE A 1 179 ? -3.230 4.322 14.797 1.00 89.25 179 PHE A CA 1
ATOM 1338 C C . PHE A 1 179 ? -1.738 4.613 14.788 1.00 89.25 179 PHE A C 1
ATOM 1340 O O . PHE A 1 179 ? -1.017 4.135 15.664 1.00 89.25 179 PHE A O 1
ATOM 1347 N N . ASN A 1 180 ? -1.296 5.397 13.813 1.00 86.69 180 ASN A N 1
ATOM 1348 C CA . ASN A 1 180 ? 0.047 5.929 13.717 1.00 86.69 180 ASN A CA 1
ATOM 1349 C C . ASN A 1 180 ? 0.014 7.433 13.977 1.00 86.69 180 ASN A C 1
ATOM 1351 O O . ASN A 1 180 ? -0.737 8.164 13.340 1.00 86.69 180 ASN A O 1
ATOM 1355 N N . GLU A 1 181 ? 0.858 7.874 14.899 1.00 85.50 181 GLU A N 1
ATOM 1356 C CA . GLU A 1 181 ? 1.089 9.280 15.192 1.00 85.50 181 GLU A CA 1
ATOM 1357 C C . GLU A 1 181 ? 2.590 9.514 15.226 1.00 85.50 181 GLU A C 1
ATOM 1359 O O . GLU A 1 181 ? 3.289 8.840 15.994 1.00 85.50 181 GLU A O 1
ATOM 1364 N N . ARG A 1 182 ? 3.106 10.472 14.454 1.00 86.69 182 ARG A N 1
ATOM 1365 C CA . ARG A 1 182 ? 4.543 10.801 14.422 1.00 86.69 182 ARG A CA 1
ATOM 1366 C C . ARG A 1 182 ? 5.424 9.547 14.349 1.00 86.69 182 ARG A C 1
ATOM 1368 O O . ARG A 1 182 ? 6.310 9.351 15.186 1.00 86.69 182 ARG A O 1
ATOM 1375 N N . GLY A 1 183 ? 5.098 8.624 13.449 1.00 82.69 183 GLY A N 1
ATOM 1376 C CA . GLY A 1 183 ? 5.832 7.372 13.224 1.00 82.69 183 GLY A CA 1
ATOM 1377 C C . GLY A 1 183 ? 5.624 6.251 14.239 1.00 82.69 183 GLY A C 1
ATOM 1378 O O . GLY A 1 183 ? 6.177 5.168 14.055 1.00 82.69 183 GLY A O 1
ATOM 1379 N N . HIS A 1 184 ? 4.847 6.459 15.300 1.00 85.56 184 HIS A N 1
ATOM 1380 C CA . HIS A 1 184 ? 4.619 5.434 16.314 1.00 85.56 184 HIS A CA 1
ATOM 1381 C C . HIS A 1 184 ? 3.230 4.840 16.149 1.00 85.56 184 HIS A C 1
ATOM 1383 O O . HIS A 1 184 ? 2.229 5.540 16.273 1.00 85.56 184 HIS A O 1
ATOM 1389 N N . SER A 1 185 ? 3.181 3.532 15.907 1.00 87.69 185 SER A N 1
ATOM 1390 C CA . SER A 1 185 ? 1.927 2.793 15.796 1.00 87.69 185 SER A CA 1
ATOM 1391 C C . SER A 1 185 ? 1.500 2.202 17.139 1.00 87.69 185 SER A C 1
ATOM 1393 O O . SER A 1 185 ? 2.339 1.730 17.911 1.00 87.69 185 SER A O 1
ATOM 1395 N N . GLY A 1 186 ? 0.197 2.184 17.405 1.00 90.31 186 GLY A N 1
ATOM 1396 C CA . GLY A 1 186 ? -0.381 1.525 18.572 1.00 90.31 186 GLY A CA 1
ATOM 1397 C C . GLY A 1 186 ? -1.822 1.077 18.350 1.00 90.31 186 GLY A C 1
ATOM 1398 O O . GLY A 1 186 ? -2.527 1.601 17.486 1.00 90.31 186 GLY A O 1
ATOM 1399 N N . LYS A 1 187 ? -2.266 0.102 19.149 1.00 93.12 187 LYS A N 1
ATOM 1400 C CA . LYS A 1 187 ? -3.650 -0.396 19.131 1.00 93.12 187 LYS A CA 1
ATOM 1401 C C . LYS A 1 187 ? -4.587 0.565 19.851 1.00 93.12 187 LYS A C 1
ATOM 1403 O O . LYS A 1 187 ? -4.262 1.059 20.931 1.00 93.12 187 LYS A O 1
ATOM 1408 N N . VAL A 1 188 ? -5.782 0.765 19.307 1.00 92.19 188 VAL A N 1
ATOM 1409 C CA . VAL A 1 188 ? -6.808 1.601 19.938 1.00 92.19 188 VAL A CA 1
ATOM 1410 C C . VAL A 1 188 ? -7.461 0.862 21.114 1.00 92.19 188 VAL A C 1
ATOM 1412 O O . VAL A 1 188 ? -8.167 -0.132 20.931 1.00 92.19 188 VAL A O 1
ATOM 1415 N N . CYS A 1 189 ? -7.227 1.366 22.326 1.00 92.38 189 CYS A N 1
ATOM 1416 C CA . CYS A 1 189 ? -7.805 0.889 23.580 1.00 92.38 189 CYS A CA 1
ATOM 1417 C C . CYS A 1 189 ? -9.178 1.536 23.828 1.00 92.38 189 CYS A C 1
ATOM 1419 O O . CYS A 1 189 ? -9.339 2.750 23.690 1.00 92.38 189 CYS A O 1
ATOM 1421 N N . THR A 1 190 ? -10.170 0.744 24.241 1.00 89.12 190 THR A N 1
ATOM 1422 C CA . THR A 1 190 ? -11.557 1.212 24.458 1.00 89.12 190 THR A CA 1
ATOM 1423 C C . THR A 1 190 ? -11.878 1.549 25.918 1.00 89.12 190 THR A C 1
ATOM 1425 O O . THR A 1 190 ? -12.988 1.965 26.242 1.00 89.12 190 THR A O 1
ATOM 1428 N N . GLU A 1 191 ? -10.905 1.437 26.824 1.00 84.62 191 GLU A N 1
ATOM 1429 C CA . GLU A 1 191 ? -11.119 1.609 28.266 1.00 84.62 191 GLU A CA 1
ATOM 1430 C C . GLU A 1 191 ? -11.613 3.010 28.657 1.00 84.62 191 GLU A C 1
ATOM 1432 O O . GLU A 1 191 ? -12.503 3.142 29.499 1.00 84.62 191 GLU A O 1
ATOM 1437 N N . ARG A 1 192 ? -11.056 4.068 28.049 1.00 77.75 192 ARG A N 1
ATOM 1438 C CA . ARG A 1 192 ? -11.486 5.451 28.319 1.00 77.75 192 ARG A CA 1
ATOM 1439 C C . ARG A 1 192 ? -12.830 5.784 27.679 1.00 77.75 192 ARG A C 1
ATOM 1441 O O . ARG A 1 192 ? -13.598 6.531 28.282 1.00 77.75 192 ARG A O 1
ATOM 1448 N N . LEU A 1 193 ? -13.133 5.180 26.530 1.00 74.94 193 LEU A N 1
ATOM 1449 C CA . LEU A 1 193 ? -14.397 5.355 25.814 1.00 74.94 193 LEU A CA 1
ATOM 1450 C C . LEU A 1 193 ? -15.590 4.885 26.663 1.00 74.94 193 LEU A C 1
ATOM 1452 O O . LEU A 1 193 ? -16.608 5.568 26.728 1.00 74.94 193 LEU A O 1
ATOM 1456 N N . ASN A 1 194 ? -15.426 3.779 27.405 1.00 68.88 194 ASN A N 1
ATOM 1457 C CA . ASN A 1 194 ? -16.435 3.273 28.353 1.00 68.88 194 ASN A CA 1
ATOM 1458 C C . ASN A 1 194 ? -16.788 4.285 29.453 1.00 68.88 194 ASN A C 1
ATOM 1460 O O . ASN A 1 194 ? -17.873 4.224 30.018 1.00 68.88 194 ASN A O 1
ATOM 1464 N N . ARG A 1 195 ? -15.872 5.200 29.794 1.00 70.75 195 ARG A N 1
ATOM 1465 C CA . ARG A 1 195 ? -16.091 6.202 30.849 1.00 70.75 195 ARG A CA 1
ATOM 1466 C C . ARG A 1 195 ? -16.721 7.489 30.327 1.00 70.75 195 ARG A C 1
ATOM 1468 O O . ARG A 1 195 ? -17.366 8.188 31.099 1.00 70.75 195 ARG A O 1
ATOM 1475 N N . THR A 1 196 ? -16.491 7.824 29.058 1.00 68.56 196 THR A N 1
ATOM 1476 C CA . THR A 1 196 ? -16.945 9.084 28.446 1.00 68.56 196 THR A CA 1
ATOM 1477 C C . THR A 1 196 ? -18.328 8.966 27.812 1.00 68.56 196 THR A C 1
ATOM 1479 O O . THR A 1 196 ? -19.058 9.952 27.784 1.00 68.56 196 THR A O 1
ATOM 1482 N N . VAL A 1 197 ? -18.711 7.777 27.334 1.00 69.06 197 VAL A N 1
ATOM 1483 C CA . VAL A 1 197 ? -19.976 7.555 26.620 1.00 69.06 197 VAL A CA 1
ATOM 1484 C C . VAL A 1 197 ? -20.953 6.745 27.489 1.00 69.06 197 VAL A C 1
ATOM 1486 O O . VAL A 1 197 ? -20.622 5.621 27.865 1.00 69.06 197 VAL A O 1
ATOM 1489 N N . PRO A 1 198 ? -22.160 7.263 27.799 1.00 72.62 198 PRO A N 1
ATOM 1490 C CA . PRO A 1 198 ? -23.197 6.514 28.512 1.00 72.62 198 PRO A CA 1
ATOM 1491 C C . PRO A 1 198 ? -23.647 5.243 27.767 1.00 72.62 198 PRO A C 1
ATOM 1493 O O . PRO A 1 198 ? -23.754 5.238 26.541 1.00 72.62 198 PRO A O 1
ATOM 1496 N N . GLU A 1 199 ? -24.005 4.198 28.521 1.00 65.06 199 GLU A N 1
ATOM 1497 C CA . GLU A 1 199 ? -24.364 2.845 28.047 1.00 65.06 199 GLU A CA 1
ATOM 1498 C C . GLU A 1 199 ? -25.360 2.727 26.864 1.00 65.06 199 GLU A C 1
ATOM 1500 O O . GLU A 1 199 ? -25.150 1.830 26.051 1.00 65.06 199 GLU A O 1
ATOM 1505 N N . PRO A 1 200 ? -26.385 3.584 26.641 1.00 67.25 200 PRO A N 1
ATOM 1506 C CA . PRO A 1 200 ? -27.220 3.438 25.439 1.00 67.25 200 PRO A CA 1
ATOM 1507 C C . PRO A 1 200 ? -26.515 3.852 24.137 1.00 67.25 200 PRO A C 1
ATOM 1509 O O . PRO A 1 200 ? -26.926 3.421 23.063 1.00 67.25 200 PRO A O 1
ATOM 1512 N N . ASN A 1 201 ? -25.458 4.666 24.219 1.00 75.31 201 ASN A N 1
ATOM 1513 C CA . ASN A 1 201 ? -24.796 5.247 23.049 1.00 75.31 201 ASN A CA 1
ATOM 1514 C C . ASN A 1 201 ? -23.449 4.583 22.740 1.00 75.31 201 ASN A C 1
ATOM 1516 O O . ASN A 1 201 ? -22.813 4.908 21.741 1.00 75.31 201 ASN A O 1
ATOM 1520 N N . HIS A 1 202 ? -22.991 3.652 23.577 1.00 78.94 202 HIS A N 1
ATOM 1521 C CA . HIS A 1 202 ? -21.669 3.059 23.413 1.00 78.94 202 HIS A CA 1
ATOM 1522 C C . HIS A 1 202 ? -21.554 2.283 22.092 1.00 78.94 202 HIS A C 1
ATOM 1524 O O . HIS A 1 202 ? -20.615 2.471 21.317 1.00 78.94 202 HIS A O 1
ATOM 1530 N N . GLU A 1 203 ? -22.537 1.428 21.810 1.00 83.25 203 GLU A N 1
ATOM 1531 C CA . GLU A 1 203 ? -22.548 0.610 20.598 1.00 83.25 203 GLU A CA 1
ATOM 1532 C C . GLU A 1 203 ? -22.701 1.464 19.331 1.00 83.25 203 GLU A C 1
ATOM 1534 O O . GLU A 1 203 ? -22.067 1.179 18.315 1.00 83.25 203 GLU A O 1
ATOM 1539 N N . THR A 1 204 ? -23.501 2.535 19.390 1.00 86.06 204 THR A N 1
ATOM 1540 C CA . THR A 1 204 ? -23.656 3.469 18.268 1.00 86.06 204 THR A CA 1
ATOM 1541 C C . THR A 1 204 ? -22.356 4.212 17.991 1.00 86.06 204 THR A C 1
ATOM 1543 O O . THR A 1 204 ? -21.916 4.226 16.848 1.00 86.06 204 THR A O 1
ATOM 1546 N N . THR A 1 205 ? -21.663 4.703 19.023 1.00 86.00 205 THR A N 1
ATOM 1547 C CA . THR A 1 205 ? -20.369 5.379 18.855 1.00 86.00 205 THR A CA 1
ATOM 1548 C C . THR A 1 205 ? -19.316 4.445 18.257 1.00 86.00 205 THR A C 1
ATOM 1550 O O . THR A 1 205 ? -18.593 4.830 17.341 1.00 86.00 205 THR A O 1
ATOM 1553 N N . LEU A 1 206 ? -19.238 3.192 18.720 1.00 87.12 206 LEU A N 1
ATOM 1554 C CA . LEU A 1 206 ? -18.319 2.204 18.140 1.00 87.12 206 LEU A CA 1
ATOM 1555 C C . LEU A 1 206 ? -18.648 1.888 16.676 1.00 87.12 206 LEU A C 1
ATOM 1557 O O . LEU A 1 206 ? -17.734 1.721 15.866 1.00 87.12 206 LEU A O 1
ATOM 1561 N N . ARG A 1 207 ? -19.939 1.826 16.330 1.00 89.94 207 ARG A N 1
ATOM 1562 C CA . ARG A 1 207 ? -20.395 1.652 14.948 1.00 89.94 207 ARG A CA 1
ATOM 1563 C C . ARG A 1 207 ? -19.990 2.840 14.076 1.00 89.94 207 ARG A C 1
ATOM 1565 O O . ARG A 1 207 ? -19.506 2.619 12.969 1.00 89.94 207 ARG A O 1
ATOM 1572 N N . ASP A 1 208 ? -20.133 4.064 14.572 1.00 88.38 208 ASP A N 1
ATOM 1573 C CA . ASP A 1 208 ? -19.780 5.286 13.843 1.00 88.38 208 ASP A CA 1
ATOM 1574 C C . ASP A 1 208 ? -18.266 5.392 13.617 1.00 88.38 208 ASP A C 1
ATOM 1576 O O . ASP A 1 208 ? -17.825 5.711 12.509 1.00 88.38 208 ASP A O 1
ATOM 1580 N N . ILE A 1 209 ? -17.460 5.023 14.621 1.00 87.75 209 ILE A N 1
ATOM 1581 C CA . ILE A 1 209 ? -15.999 4.907 14.493 1.00 87.75 209 ILE A CA 1
ATOM 1582 C C . ILE A 1 209 ? -15.643 3.859 13.434 1.00 87.75 209 ILE A C 1
ATOM 1584 O O . ILE A 1 209 ? -14.850 4.138 12.538 1.00 87.75 209 ILE A O 1
ATOM 1588 N N . ALA A 1 210 ? -16.246 2.667 13.495 1.00 91.88 210 ALA A N 1
ATOM 1589 C CA . ALA A 1 210 ? -15.998 1.605 12.521 1.00 91.88 210 ALA A CA 1
ATOM 1590 C C . ALA A 1 210 ? -16.415 2.012 11.097 1.00 91.88 210 ALA A C 1
ATOM 1592 O O . ALA A 1 210 ? -15.703 1.718 10.138 1.00 91.88 210 ALA A O 1
ATOM 1593 N N . SER A 1 211 ? -17.537 2.718 10.955 1.00 91.44 211 SER A N 1
ATOM 1594 C CA . SER A 1 211 ? -18.029 3.224 9.671 1.00 91.44 211 SER A CA 1
ATOM 1595 C C . SER A 1 211 ? -17.094 4.282 9.088 1.00 91.44 211 SER A C 1
ATOM 1597 O O . SER A 1 211 ? -16.720 4.209 7.914 1.00 91.44 211 SER A O 1
ATOM 1599 N N . SER A 1 212 ? -16.657 5.227 9.922 1.00 89.06 212 SER A N 1
ATOM 1600 C CA . SER A 1 212 ? -15.704 6.269 9.536 1.00 89.06 212 SER A CA 1
ATOM 1601 C C . SER A 1 212 ? -14.362 5.658 9.134 1.00 89.06 212 SER A C 1
ATOM 1603 O O . SER A 1 212 ? -13.841 5.970 8.066 1.00 89.06 212 SER A O 1
ATOM 1605 N N . LEU A 1 213 ? -13.860 4.699 9.918 1.00 89.75 213 LEU A N 1
ATOM 1606 C CA . LEU A 1 213 ? -12.651 3.933 9.619 1.00 89.75 213 LEU A CA 1
ATOM 1607 C C . LEU A 1 213 ? -12.748 3.211 8.272 1.00 89.75 213 LEU A C 1
ATOM 1609 O O . LEU A 1 213 ? -11.879 3.387 7.423 1.00 89.75 213 LEU A O 1
ATOM 1613 N N . CYS A 1 214 ? -13.799 2.415 8.056 1.00 91.31 214 CYS A N 1
ATOM 1614 C CA . CYS A 1 214 ? -13.961 1.684 6.802 1.00 91.31 214 CYS A CA 1
ATOM 1615 C C . CYS A 1 214 ? -14.060 2.638 5.607 1.00 91.31 214 CYS A C 1
ATOM 1617 O O . CYS A 1 214 ? -13.476 2.358 4.565 1.00 91.31 214 CYS A O 1
ATOM 1619 N N . THR A 1 215 ? -14.722 3.786 5.768 1.00 88.50 215 THR A N 1
ATOM 1620 C CA . THR A 1 215 ? -14.832 4.804 4.715 1.00 88.50 215 THR A CA 1
ATOM 1621 C C . THR A 1 215 ? -13.475 5.428 4.379 1.00 88.50 215 THR A C 1
ATOM 1623 O O . THR A 1 215 ? -13.147 5.558 3.198 1.00 88.50 215 THR A O 1
ATOM 1626 N N . VAL A 1 216 ? -12.667 5.763 5.394 1.00 85.00 216 VAL A N 1
ATOM 1627 C CA . VAL A 1 216 ? -11.295 6.284 5.228 1.00 85.00 216 VAL A CA 1
ATOM 1628 C C . VAL A 1 216 ? -10.381 5.247 4.572 1.00 85.00 216 VAL A C 1
ATOM 1630 O O . VAL A 1 216 ? -9.555 5.599 3.740 1.00 85.00 216 VAL A O 1
ATOM 1633 N N . LEU A 1 217 ? -10.583 3.963 4.874 1.00 85.31 217 LEU A N 1
ATOM 1634 C CA . LEU A 1 217 ? -9.895 2.839 4.231 1.00 85.31 217 LEU A CA 1
ATOM 1635 C C . LEU A 1 217 ? -10.500 2.435 2.874 1.00 85.31 217 LEU A C 1
ATOM 1637 O O . LEU A 1 217 ? -10.171 1.377 2.343 1.00 85.31 217 LEU A O 1
ATOM 1641 N N . HIS A 1 218 ? -11.389 3.257 2.310 1.00 87.38 218 HIS A N 1
ATOM 1642 C CA . HIS A 1 218 ? -12.029 3.053 1.009 1.00 87.38 218 HIS A CA 1
ATOM 1643 C C . HIS A 1 218 ? -12.936 1.816 0.892 1.00 87.38 218 HIS A C 1
ATOM 1645 O O . HIS A 1 218 ? -13.212 1.346 -0.209 1.00 87.38 218 HIS A O 1
ATOM 1651 N N . TYR A 1 219 ? -13.482 1.311 1.991 1.00 90.06 219 TYR A N 1
ATOM 1652 C CA . TYR A 1 219 ? -14.523 0.284 1.991 1.00 90.06 219 TYR A CA 1
ATOM 1653 C C . TYR A 1 219 ? -15.923 0.904 2.018 1.00 90.06 219 TYR A C 1
ATOM 1655 O O . TYR A 1 219 ? -16.133 1.997 2.541 1.00 90.06 219 TYR A O 1
ATOM 1663 N N . GLN A 1 220 ? -16.905 0.204 1.446 1.00 90.00 220 GLN A N 1
ATOM 1664 C CA . GLN A 1 220 ? -18.300 0.661 1.445 1.00 90.00 220 GLN A CA 1
ATOM 1665 C C . GLN A 1 220 ? -19.042 0.285 2.727 1.00 90.00 220 GLN A C 1
ATOM 1667 O O . GLN A 1 220 ? -19.907 1.036 3.163 1.00 90.00 220 GLN A O 1
ATOM 1672 N N . ASN A 1 221 ? -18.725 -0.874 3.310 1.00 93.06 221 ASN A N 1
ATOM 1673 C CA . ASN A 1 221 ? -19.531 -1.477 4.366 1.00 93.06 221 ASN A CA 1
ATOM 1674 C C . ASN A 1 221 ? -18.675 -1.940 5.546 1.00 93.06 221 ASN A C 1
ATOM 1676 O O . ASN A 1 221 ? -17.596 -2.507 5.364 1.00 93.06 221 ASN A O 1
ATOM 1680 N N . VAL A 1 222 ? -19.218 -1.810 6.756 1.00 95.62 222 VAL A N 1
ATOM 1681 C CA . VAL A 1 222 ? -18.685 -2.461 7.960 1.00 95.62 222 VAL A CA 1
ATOM 1682 C C . VAL A 1 222 ? -19.224 -3.890 8.008 1.00 95.62 222 VAL A C 1
ATOM 1684 O O . VAL A 1 222 ? -20.432 -4.090 8.099 1.00 95.62 222 VAL A O 1
ATOM 1687 N N . SER A 1 223 ? -18.347 -4.895 7.954 1.00 96.00 223 SER A N 1
ATOM 1688 C CA . SER A 1 223 ? -18.761 -6.295 8.104 1.00 96.00 223 SER A CA 1
ATOM 1689 C C . SER A 1 223 ? -19.028 -6.656 9.564 1.00 96.00 223 SER A C 1
ATOM 1691 O O . SER A 1 223 ? -19.972 -7.380 9.863 1.00 96.00 223 SER A O 1
ATOM 1693 N N . PHE A 1 224 ? -18.177 -6.178 10.477 1.00 95.69 224 PHE A N 1
ATOM 1694 C CA . PHE A 1 224 ? -18.344 -6.354 11.918 1.00 95.69 224 PHE A CA 1
ATOM 1695 C C . PHE A 1 224 ? -17.481 -5.346 12.681 1.00 95.69 224 PHE A C 1
ATOM 1697 O O . PHE A 1 224 ? -16.445 -4.904 12.187 1.00 95.69 224 PHE A O 1
ATOM 1704 N N . PHE A 1 225 ? -17.861 -5.056 13.919 1.00 94.56 225 PHE A N 1
ATOM 1705 C CA . PHE A 1 225 ? -17.018 -4.382 14.901 1.00 94.56 225 PHE A CA 1
ATOM 1706 C C . PHE A 1 225 ? -17.241 -5.044 16.260 1.00 94.56 225 PHE A C 1
ATOM 1708 O O . PHE A 1 225 ? -18.346 -5.500 16.554 1.00 94.56 225 PHE A O 1
ATOM 1715 N N . ARG A 1 226 ? -16.188 -5.165 17.067 1.00 93.88 226 ARG A N 1
ATOM 1716 C CA . ARG A 1 226 ? -16.271 -5.726 18.422 1.00 93.88 226 ARG A CA 1
ATOM 1717 C C . ARG A 1 226 ? -15.063 -5.335 19.254 1.00 93.88 226 ARG A C 1
ATOM 1719 O O . ARG A 1 226 ? -14.003 -5.031 18.716 1.00 93.88 226 ARG A O 1
ATOM 1726 N N . VAL A 1 227 ? -15.225 -5.385 20.569 1.00 93.00 227 VAL A N 1
ATOM 1727 C CA . VAL A 1 227 ? -14.123 -5.213 21.514 1.00 93.00 227 VAL A CA 1
ATOM 1728 C C . VAL A 1 227 ? -13.590 -6.590 21.886 1.00 93.00 227 VAL A C 1
ATOM 1730 O O . VAL A 1 227 ? -14.346 -7.454 22.326 1.00 93.00 227 VAL A O 1
ATOM 1733 N N . GLU A 1 228 ? -12.292 -6.801 21.704 1.00 94.00 228 GLU A N 1
ATOM 1734 C CA . GLU A 1 228 ? -11.606 -8.028 22.103 1.00 94.00 228 GLU A CA 1
ATOM 1735 C C . GLU A 1 228 ? -10.512 -7.730 23.124 1.00 94.00 228 GLU A C 1
ATOM 1737 O O . GLU A 1 228 ? -9.993 -6.618 23.209 1.00 94.00 228 GLU A O 1
ATOM 1742 N N . LYS A 1 229 ? -10.143 -8.747 23.906 1.00 94.12 229 LYS A N 1
ATOM 1743 C CA . LYS A 1 229 ? -8.976 -8.667 24.777 1.00 94.12 229 LYS A CA 1
ATOM 1744 C C . LYS A 1 229 ? -7.720 -8.987 23.972 1.00 94.12 229 LYS A C 1
ATOM 1746 O O . LYS A 1 229 ? -7.608 -10.089 23.435 1.00 94.12 229 LYS A O 1
ATOM 1751 N N . ASP A 1 230 ? -6.783 -8.049 23.932 1.00 93.06 230 ASP A N 1
ATOM 1752 C CA . ASP A 1 230 ? -5.503 -8.229 23.267 1.00 93.06 230 ASP A CA 1
ATOM 1753 C C . ASP A 1 230 ? -4.693 -9.346 23.937 1.00 93.06 230 ASP A C 1
ATOM 1755 O O . ASP A 1 230 ? -4.543 -9.403 25.164 1.00 93.06 230 ASP A O 1
ATOM 1759 N N . LYS A 1 231 ? -4.181 -10.244 23.100 1.00 91.12 231 LYS A N 1
ATOM 1760 C CA . LYS A 1 231 ? -3.357 -11.390 23.489 1.00 91.12 231 LYS A CA 1
ATOM 1761 C C . LYS A 1 231 ? -1.869 -11.126 23.286 1.00 91.12 231 LYS A C 1
ATOM 1763 O O . LYS A 1 231 ? -1.066 -11.908 23.777 1.00 91.12 231 LYS A O 1
ATOM 1768 N N . GLU A 1 232 ? -1.503 -10.067 22.567 1.00 89.81 232 GLU A N 1
ATOM 1769 C CA . GLU A 1 232 ? -0.108 -9.685 22.390 1.00 89.81 232 GLU A CA 1
ATOM 1770 C C . GLU A 1 232 ? 0.456 -9.033 23.665 1.00 89.81 232 GLU A C 1
ATOM 1772 O O . GLU A 1 232 ? -0.244 -8.392 24.465 1.00 89.81 232 GLU A O 1
ATOM 1777 N N . ASP A 1 233 ? 1.757 -9.224 23.858 1.00 85.00 233 ASP A N 1
ATOM 1778 C CA . ASP A 1 233 ? 2.530 -8.632 24.942 1.00 85.00 233 ASP A CA 1
ATOM 1779 C C . ASP A 1 233 ? 3.472 -7.558 24.391 1.00 85.00 233 ASP A C 1
ATOM 1781 O O . ASP A 1 233 ? 3.863 -7.592 23.227 1.00 85.00 233 ASP A O 1
ATOM 1785 N N . ASN A 1 234 ? 3.829 -6.588 25.239 1.00 83.88 234 ASN A N 1
ATOM 1786 C CA . ASN A 1 234 ? 4.683 -5.448 24.881 1.00 83.88 234 ASN A CA 1
ATOM 1787 C C . ASN A 1 234 ? 4.158 -4.596 23.701 1.00 83.88 234 ASN A C 1
ATOM 1789 O O . ASN A 1 234 ? 4.920 -4.111 22.866 1.00 83.88 234 ASN A O 1
ATOM 1793 N N . VAL A 1 235 ? 2.839 -4.411 23.641 1.00 87.31 235 VAL A N 1
ATOM 1794 C CA . VAL A 1 235 ? 2.163 -3.583 22.635 1.00 87.31 235 VAL A CA 1
ATOM 1795 C C . VAL A 1 235 ? 1.990 -2.150 23.134 1.00 87.31 235 VAL A C 1
ATOM 1797 O O . VAL A 1 235 ? 1.659 -1.921 24.298 1.00 87.31 235 VAL A O 1
ATOM 1800 N N . GLN A 1 236 ? 2.191 -1.186 22.236 1.00 91.06 236 GLN A N 1
ATOM 1801 C CA . GLN A 1 236 ? 1.837 0.213 22.461 1.00 91.06 236 GLN A CA 1
ATOM 1802 C C . GLN A 1 236 ? 0.339 0.419 22.222 1.00 91.06 236 GLN A C 1
ATOM 1804 O O . GLN A 1 236 ? -0.218 -0.096 21.251 1.00 91.06 236 GLN A O 1
ATOM 1809 N N . TYR A 1 237 ? -0.302 1.198 23.090 1.00 92.19 237 TYR A N 1
ATOM 1810 C CA . TYR A 1 237 ? -1.724 1.506 22.991 1.00 92.19 237 TYR A CA 1
ATOM 1811 C C . TYR A 1 237 ? -1.955 3.008 22.857 1.00 92.19 237 TYR A C 1
ATOM 1813 O O . TYR A 1 237 ? -1.199 3.834 23.379 1.00 92.19 237 TYR A O 1
ATOM 1821 N N . VAL A 1 238 ? -3.046 3.342 22.182 1.00 91.31 238 VAL A N 1
ATOM 1822 C CA . VAL A 1 238 ? -3.567 4.700 22.066 1.00 91.31 238 VAL A CA 1
ATOM 1823 C C . VAL A 1 238 ? -5.002 4.743 22.569 1.00 91.31 238 VAL A C 1
ATOM 1825 O O . VAL A 1 238 ? -5.734 3.755 22.498 1.00 91.31 238 VAL A O 1
ATOM 1828 N N . HIS A 1 239 ? -5.411 5.893 23.080 1.00 88.62 239 HIS A N 1
ATOM 1829 C CA . HIS A 1 239 ? -6.760 6.150 23.562 1.00 88.62 239 HIS A CA 1
ATOM 1830 C C . HIS A 1 239 ? -7.387 7.242 22.712 1.00 88.62 239 HIS A C 1
ATOM 1832 O O . HIS A 1 239 ? -6.7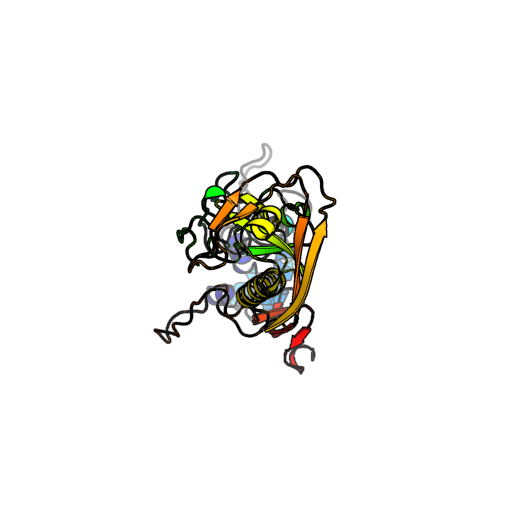32 8.242 22.441 1.00 88.62 239 HIS A O 1
ATOM 1838 N N . MET A 1 240 ? -8.647 7.062 22.328 1.00 82.50 240 MET A N 1
ATOM 1839 C CA . MET A 1 240 ? -9.432 8.117 21.687 1.00 82.50 240 MET A CA 1
ATOM 1840 C C . MET A 1 240 ? -9.884 9.119 22.750 1.00 82.50 240 MET A C 1
ATOM 1842 O O . MET A 1 240 ? -10.524 8.731 23.732 1.00 82.50 240 MET A O 1
ATOM 1846 N N . GLU A 1 241 ? -9.543 10.389 22.560 1.00 74.88 241 GLU A N 1
ATOM 1847 C CA . GLU A 1 241 ? -10.084 11.508 23.323 1.00 74.88 241 GLU A CA 1
ATOM 1848 C C . GLU A 1 241 ? -11.196 12.170 22.512 1.00 74.88 241 GLU A C 1
ATOM 1850 O O . GLU A 1 241 ? -11.014 12.479 21.340 1.00 74.88 241 GLU A O 1
ATOM 1855 N N . ASP A 1 242 ? -12.354 12.326 23.157 1.00 70.75 242 ASP A N 1
ATOM 1856 C CA . ASP A 1 242 ? -13.569 12.932 22.607 1.00 70.75 242 ASP A CA 1
ATOM 1857 C C . ASP A 1 242 ? -13.954 12.447 21.188 1.00 70.75 242 ASP A C 1
ATOM 1859 O O . ASP A 1 242 ? -13.713 13.127 20.191 1.00 70.75 242 ASP A O 1
ATOM 1863 N N . PRO A 1 243 ? -14.627 11.288 21.066 1.00 67.19 243 PRO A N 1
ATOM 1864 C CA . PRO A 1 243 ? -15.065 10.763 19.769 1.00 67.19 243 PRO A CA 1
ATOM 1865 C C . PRO A 1 243 ? -16.135 11.632 19.082 1.00 67.19 243 PRO A C 1
ATOM 1867 O O . PRO A 1 243 ? -16.519 11.326 17.957 1.00 67.19 243 PRO A O 1
ATOM 1870 N N . THR A 1 244 ? -16.660 12.663 19.759 1.00 68.19 244 THR A N 1
ATOM 1871 C CA . THR A 1 244 ? -17.690 13.565 19.223 1.00 68.19 244 THR A CA 1
ATOM 1872 C C . THR A 1 244 ? -17.123 14.873 18.674 1.00 68.19 244 THR A C 1
ATOM 1874 O O . THR A 1 244 ? -17.863 15.649 18.065 1.00 68.19 244 THR A O 1
ATOM 1877 N N . ALA A 1 245 ? -15.823 15.116 18.859 1.00 69.88 245 ALA A N 1
ATOM 1878 C CA . ALA A 1 245 ? -15.138 16.269 18.298 1.00 69.88 245 ALA A CA 1
ATOM 1879 C C . ALA A 1 245 ? -15.059 16.189 16.762 1.00 69.88 245 ALA A C 1
ATOM 1881 O O . ALA A 1 245 ? -15.112 15.116 16.160 1.00 69.88 245 ALA A O 1
ATOM 1882 N N . SER A 1 246 ? -14.897 17.347 16.114 1.00 62.09 246 SER A N 1
ATOM 1883 C CA . SER A 1 246 ? -14.706 17.435 14.659 1.00 62.09 246 SER A CA 1
ATOM 1884 C C . SER A 1 246 ? -13.406 16.783 14.179 1.00 62.09 246 SER A C 1
ATOM 1886 O O . SER A 1 246 ? -13.296 16.437 13.006 1.00 62.09 246 SER A O 1
ATOM 1888 N N . GLU A 1 247 ? -12.438 16.611 15.081 1.00 62.12 247 GLU A N 1
ATOM 1889 C CA . GLU A 1 247 ? -11.176 15.912 14.857 1.00 62.12 247 GLU A CA 1
ATOM 1890 C C . GLU A 1 247 ? -10.944 14.944 16.020 1.00 62.12 247 GLU A C 1
ATOM 1892 O O . GLU A 1 247 ? -10.952 15.349 17.182 1.00 62.12 247 GLU A O 1
ATOM 1897 N N . ILE A 1 248 ? -10.760 13.658 15.714 1.00 64.50 248 ILE A N 1
ATOM 1898 C CA . ILE A 1 248 ? -10.517 12.634 16.735 1.00 64.50 248 ILE A CA 1
ATOM 1899 C C . ILE A 1 248 ? -9.062 12.746 17.183 1.00 64.50 248 ILE A C 1
ATOM 1901 O O . ILE A 1 248 ? -8.143 12.520 16.392 1.00 64.50 248 ILE A O 1
ATOM 1905 N N . MET A 1 249 ? -8.854 13.050 18.462 1.00 71.25 249 MET A N 1
ATOM 1906 C CA . MET A 1 249 ? -7.528 13.052 19.065 1.00 71.25 249 MET A CA 1
ATOM 1907 C C . MET A 1 249 ? -7.186 11.670 19.614 1.00 71.25 249 MET A C 1
ATOM 1909 O O . MET A 1 249 ? -7.994 11.026 20.285 1.00 71.25 249 MET A O 1
ATOM 1913 N N . PHE A 1 250 ? -5.957 11.223 19.374 1.00 77.06 250 PHE A N 1
ATOM 1914 C CA . PHE A 1 250 ? -5.443 9.980 19.931 1.00 77.06 250 PHE A CA 1
ATOM 1915 C C . PHE A 1 250 ? -4.282 10.285 20.864 1.00 77.06 250 PHE A C 1
ATOM 1917 O O . PHE A 1 250 ? -3.331 10.958 20.486 1.00 77.06 250 PHE A O 1
ATOM 1924 N N . VAL A 1 251 ? -4.345 9.763 22.085 1.00 84.12 251 VAL A N 1
ATOM 1925 C CA . VAL A 1 251 ? -3.303 9.968 23.092 1.00 84.12 251 VAL A CA 1
ATOM 1926 C C . VAL A 1 251 ? -2.693 8.635 23.477 1.00 84.12 251 VAL A C 1
ATOM 1928 O O . VAL A 1 251 ? -3.385 7.677 23.829 1.00 84.12 251 VAL A O 1
ATOM 1931 N N . ARG A 1 252 ? -1.365 8.565 23.430 1.00 88.56 252 ARG A N 1
ATOM 1932 C CA . ARG A 1 252 ? -0.612 7.374 23.830 1.00 88.56 252 ARG A CA 1
ATOM 1933 C C . ARG A 1 252 ? -0.763 7.131 25.327 1.00 88.56 252 ARG A C 1
ATOM 1935 O O . ARG A 1 252 ? -0.659 8.051 26.137 1.00 88.56 252 ARG A O 1
ATOM 1942 N N . GLY A 1 253 ? -0.964 5.879 25.716 1.00 88.88 253 GLY A N 1
ATOM 1943 C CA . GLY A 1 253 ? -1.057 5.534 27.129 1.00 88.88 253 GLY A CA 1
ATOM 1944 C C . GLY A 1 253 ? -1.205 4.038 27.371 1.00 88.88 253 GLY A C 1
ATOM 1945 O O . GLY A 1 253 ? -1.563 3.300 26.459 1.00 88.88 253 GLY A O 1
ATOM 1946 N N . PRO A 1 254 ? -0.959 3.564 28.603 1.00 90.75 254 PRO A N 1
ATOM 1947 C CA . PRO A 1 254 ? -1.132 2.155 28.936 1.00 90.75 254 PRO A CA 1
ATOM 1948 C C . PRO A 1 254 ? -2.605 1.738 28.816 1.00 90.75 254 PRO A C 1
ATOM 1950 O O . PRO A 1 254 ? -3.506 2.544 29.050 1.00 90.75 254 PRO A O 1
ATOM 1953 N N . CYS A 1 255 ? -2.847 0.466 28.499 1.00 91.44 255 CYS A N 1
ATOM 1954 C CA . CYS A 1 255 ? -4.181 -0.144 28.466 1.00 91.44 255 CYS A CA 1
ATOM 1955 C C . CYS A 1 255 ? -4.211 -1.367 29.406 1.00 91.44 255 CYS A C 1
ATOM 1957 O O . CYS A 1 255 ? -4.025 -2.496 28.947 1.00 91.44 255 CYS A O 1
ATOM 1959 N N . PRO A 1 256 ? -4.390 -1.180 30.731 1.00 91.38 256 PRO A N 1
ATOM 1960 C CA . PRO A 1 256 ? -4.382 -2.280 31.702 1.00 91.38 256 PRO A CA 1
ATOM 1961 C C . PRO A 1 256 ? -5.454 -3.340 31.433 1.00 91.38 256 PRO A C 1
ATOM 1963 O O . PRO A 1 256 ? -5.226 -4.529 31.652 1.00 91.38 256 PRO A O 1
ATOM 1966 N N . SER A 1 257 ? -6.615 -2.917 30.929 1.00 91.31 257 SER A N 1
ATOM 1967 C CA . SER A 1 257 ? -7.706 -3.820 30.550 1.00 91.31 257 SER A CA 1
ATOM 1968 C C . SER A 1 257 ? -7.366 -4.722 29.355 1.00 91.31 257 SER A C 1
ATOM 1970 O O . SER A 1 257 ? -7.971 -5.788 29.201 1.00 91.31 257 SER A O 1
ATOM 1972 N N . LYS A 1 258 ? -6.396 -4.310 28.522 1.00 92.94 258 LYS A N 1
ATOM 1973 C CA . LYS A 1 258 ? -6.102 -4.873 27.196 1.00 92.94 258 LYS A CA 1
ATOM 1974 C C . LYS A 1 258 ? -7.342 -4.952 26.285 1.00 92.94 258 LYS A C 1
ATOM 1976 O O . LYS A 1 258 ? -7.380 -5.789 25.394 1.00 92.94 258 LYS A O 1
ATOM 1981 N N . LEU A 1 259 ? -8.377 -4.137 26.503 1.00 92.75 259 LEU A N 1
ATOM 1982 C CA . LEU A 1 259 ? -9.575 -4.132 25.658 1.00 92.75 259 LEU A CA 1
ATOM 1983 C C . LEU A 1 259 ? -9.353 -3.233 24.440 1.00 92.75 259 LEU A C 1
ATOM 1985 O O . LEU A 1 259 ? -9.162 -2.025 24.582 1.00 92.75 259 LEU A O 1
ATOM 1989 N N . VAL A 1 260 ? -9.370 -3.832 23.251 1.00 93.88 260 VAL A N 1
ATOM 1990 C CA . VAL A 1 260 ? -9.060 -3.171 21.978 1.00 93.88 260 VAL A CA 1
ATOM 1991 C C . VAL A 1 260 ? -10.175 -3.353 20.961 1.00 93.88 260 VAL A C 1
ATOM 1993 O O . VAL A 1 260 ? -10.884 -4.362 20.957 1.00 93.88 260 VAL A O 1
ATOM 1996 N N . LEU A 1 261 ? -10.327 -2.366 20.081 1.00 93.00 261 LEU A N 1
ATOM 1997 C CA . LEU A 1 261 ? -11.326 -2.396 19.019 1.00 93.00 261 LEU A CA 1
ATOM 1998 C C . LEU A 1 261 ? -10.833 -3.231 17.828 1.00 93.00 261 LEU A C 1
ATOM 2000 O O . LEU A 1 261 ? -9.728 -3.029 17.321 1.00 93.00 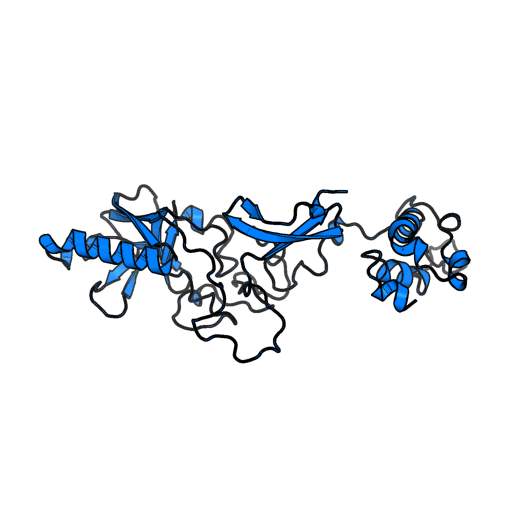261 LEU A O 1
ATOM 2004 N N . VAL A 1 262 ? -11.681 -4.146 17.363 1.00 95.75 262 VAL A N 1
ATOM 2005 C CA . VAL A 1 262 ? -11.474 -4.971 16.169 1.00 95.75 262 VAL A CA 1
ATOM 2006 C C . VAL A 1 262 ? -12.575 -4.654 15.170 1.00 95.75 262 VAL A C 1
ATOM 2008 O O . VAL A 1 262 ? -13.761 -4.746 15.498 1.00 95.75 262 VAL A O 1
ATOM 2011 N N . VAL A 1 263 ? -12.190 -4.310 13.944 1.00 96.12 263 VAL A N 1
ATOM 2012 C CA . VAL A 1 263 ? -13.121 -3.960 12.865 1.00 96.12 263 VAL A CA 1
ATOM 2013 C C . VAL A 1 263 ? -12.829 -4.813 11.638 1.00 96.12 263 VAL A C 1
ATOM 2015 O O . VAL A 1 263 ? -11.681 -5.136 11.331 1.00 96.12 263 VAL A O 1
ATOM 2018 N N . GLY A 1 264 ? -13.897 -5.207 10.953 1.00 96.56 264 GLY A N 1
ATOM 2019 C CA . GLY A 1 264 ? -13.860 -5.768 9.614 1.00 96.56 264 GLY A CA 1
ATOM 2020 C C . GLY A 1 264 ? -14.658 -4.886 8.665 1.00 96.56 264 GLY A C 1
ATOM 2021 O O . GLY A 1 264 ? -15.791 -4.505 8.968 1.00 96.56 264 GLY A O 1
ATOM 2022 N N . CYS A 1 265 ? -14.073 -4.601 7.514 1.00 95.06 265 CYS A N 1
ATOM 2023 C CA . CYS A 1 265 ? -14.659 -3.871 6.409 1.00 95.06 265 CYS A CA 1
ATOM 2024 C C . CYS A 1 265 ? -14.890 -4.813 5.218 1.00 95.06 265 CYS A C 1
ATOM 2026 O O . CYS A 1 265 ? -14.220 -5.832 5.050 1.00 95.06 265 CYS A O 1
ATOM 2028 N N . SER A 1 266 ? -15.862 -4.475 4.377 1.00 93.31 266 SER A N 1
ATOM 2029 C CA . SER A 1 266 ? -16.230 -5.246 3.188 1.00 93.31 266 SER A CA 1
ATOM 2030 C C . SER A 1 266 ? -16.539 -4.322 2.016 1.00 93.31 266 SER A C 1
ATOM 2032 O O . SER A 1 266 ? -16.832 -3.139 2.206 1.00 93.31 266 SER A O 1
ATOM 2034 N N . ASN A 1 267 ? -16.464 -4.875 0.803 1.00 88.56 267 ASN A N 1
ATOM 2035 C CA . ASN A 1 267 ? -16.672 -4.164 -0.460 1.00 88.56 267 ASN A CA 1
ATOM 2036 C C . ASN A 1 267 ? -15.703 -2.984 -0.628 1.00 88.56 267 ASN A C 1
ATOM 2038 O O . ASN A 1 267 ? -16.085 -1.822 -0.484 1.00 88.56 267 ASN A O 1
ATOM 2042 N N . LEU A 1 268 ? -14.435 -3.296 -0.912 1.00 86.38 268 LEU A N 1
ATOM 2043 C CA . LEU A 1 268 ? -13.426 -2.294 -1.254 1.00 86.38 268 LEU A CA 1
ATOM 2044 C C . LEU A 1 268 ? -13.875 -1.519 -2.504 1.00 86.38 268 LEU A C 1
ATOM 2046 O O . LEU A 1 268 ? -14.227 -2.123 -3.519 1.00 86.38 268 LEU A O 1
ATOM 2050 N N . LYS A 1 269 ? -13.874 -0.186 -2.436 1.00 85.62 269 LYS A N 1
ATOM 2051 C CA . LYS A 1 269 ? -14.130 0.673 -3.594 1.00 85.62 269 LYS A CA 1
ATOM 2052 C C . LYS A 1 269 ? -12.932 0.601 -4.536 1.00 85.62 269 LYS A C 1
ATOM 2054 O O . LYS A 1 269 ? -11.809 0.895 -4.141 1.00 85.62 269 LYS A O 1
ATOM 2059 N N . CYS A 1 270 ? -13.183 0.241 -5.787 1.00 83.75 270 CYS A N 1
ATOM 2060 C CA . CYS A 1 270 ? -12.200 0.316 -6.862 1.00 83.75 270 CYS A CA 1
ATOM 2061 C C . CYS A 1 270 ? -12.313 1.650 -7.624 1.00 83.75 270 CYS A C 1
ATOM 2063 O O . CYS A 1 270 ? -13.276 2.399 -7.449 1.00 83.75 270 CYS A O 1
ATOM 2065 N N . GLY A 1 271 ? -11.322 1.952 -8.469 1.00 79.38 271 GLY A N 1
ATOM 2066 C CA . GLY A 1 271 ? -11.336 3.142 -9.331 1.00 79.38 271 GLY A CA 1
ATOM 2067 C C . GLY A 1 271 ? -10.930 4.454 -8.646 1.00 79.38 271 GLY A C 1
ATOM 2068 O O . GLY A 1 271 ? -11.155 5.523 -9.207 1.00 79.38 271 GLY A O 1
ATOM 2069 N N . LEU A 1 272 ? -10.338 4.392 -7.449 1.00 77.06 272 LEU A N 1
ATOM 2070 C CA . LEU A 1 272 ? -9.806 5.556 -6.736 1.00 77.06 272 LEU A CA 1
ATOM 2071 C C . LEU A 1 272 ? -8.311 5.733 -7.030 1.00 77.06 272 LEU A C 1
ATOM 2073 O O . LEU A 1 272 ? -7.543 4.778 -6.937 1.00 77.06 272 LEU A O 1
ATOM 2077 N N . GLN A 1 273 ? -7.900 6.948 -7.390 1.00 71.38 273 GLN A N 1
ATOM 2078 C CA . GLN A 1 273 ? -6.493 7.279 -7.638 1.00 71.38 273 GLN A CA 1
ATOM 2079 C C . GLN A 1 273 ? -5.766 7.521 -6.310 1.00 71.38 273 GLN A C 1
ATOM 2081 O O . GLN A 1 273 ? -6.246 8.293 -5.481 1.00 71.38 273 GLN A O 1
ATOM 2086 N N . SER A 1 274 ? -4.590 6.919 -6.116 1.00 62.66 274 SER A N 1
ATOM 2087 C CA . SER A 1 274 ? -3.855 6.992 -4.841 1.00 62.66 274 SER A CA 1
ATOM 2088 C C . SER A 1 274 ? -3.274 8.382 -4.536 1.00 62.66 274 SER A C 1
ATOM 2090 O O . SER A 1 274 ? -3.016 8.710 -3.373 1.00 62.66 274 SER A O 1
ATOM 2092 N N . LEU A 1 275 ? -3.057 9.223 -5.557 1.00 57.50 275 LEU A N 1
ATOM 2093 C CA . LEU A 1 275 ? -2.300 10.476 -5.413 1.00 57.50 275 LEU A CA 1
ATOM 2094 C C . LEU A 1 275 ? -3.102 11.771 -5.593 1.00 57.50 275 LEU A C 1
ATOM 2096 O O . LEU A 1 275 ? -2.553 12.843 -5.343 1.00 57.50 275 LEU A O 1
ATOM 2100 N N . ARG A 1 276 ? -4.383 11.724 -5.987 1.00 56.97 276 ARG A N 1
ATOM 2101 C CA . ARG A 1 276 ? -5.181 12.944 -6.206 1.00 56.97 276 ARG A CA 1
ATOM 2102 C C . ARG A 1 276 ? -6.371 13.055 -5.263 1.00 56.97 276 ARG A C 1
ATOM 2104 O O . ARG A 1 276 ? -7.252 12.205 -5.229 1.00 56.97 276 ARG A O 1
ATOM 2111 N N . ARG A 1 277 ? -6.417 14.184 -4.553 1.00 50.38 277 ARG A N 1
ATOM 2112 C CA . ARG A 1 277 ? -7.631 14.735 -3.936 1.00 50.38 277 ARG A CA 1
ATOM 2113 C C . ARG A 1 277 ? -8.577 15.199 -5.057 1.00 50.38 277 ARG A C 1
ATOM 2115 O O . ARG A 1 277 ? -8.085 15.553 -6.123 1.00 50.38 277 ARG A O 1
ATOM 2122 N N . GLU A 1 278 ? -9.890 15.219 -4.811 1.00 44.34 278 GLU A N 1
ATOM 2123 C CA . GLU A 1 278 ? -11.028 15.428 -5.749 1.00 44.34 278 GLU A CA 1
ATOM 2124 C C . GLU A 1 278 ? -10.985 16.635 -6.736 1.00 44.34 278 GLU A C 1
ATOM 2126 O O . GLU A 1 278 ? -11.961 16.909 -7.430 1.00 44.34 278 GLU A O 1
ATOM 2131 N N . GLY A 1 279 ? -9.879 17.370 -6.859 1.00 44.69 279 GLY A N 1
ATOM 2132 C CA . GLY A 1 279 ? -9.661 18.379 -7.893 1.00 44.69 279 GLY A CA 1
ATOM 2133 C C . GLY A 1 279 ? -9.168 17.749 -9.196 1.00 44.69 279 GLY A C 1
ATOM 2134 O O . GLY A 1 279 ? -7.995 17.394 -9.321 1.00 44.69 279 GLY A O 1
ATOM 2135 N N . GLY A 1 280 ? -10.074 17.623 -10.168 1.00 43.44 280 GLY A N 1
ATOM 2136 C CA . GLY A 1 280 ? -9.808 17.098 -11.507 1.00 43.44 280 GLY A CA 1
ATOM 2137 C C . GLY A 1 280 ? -8.654 17.775 -12.264 1.00 43.44 280 GLY A C 1
ATOM 2138 O O . GLY A 1 280 ? -8.071 18.774 -11.845 1.00 43.44 280 GLY A O 1
ATOM 2139 N N . LEU A 1 281 ? -8.313 17.183 -13.410 1.00 47.97 281 LEU A N 1
ATOM 2140 C CA . LEU A 1 281 ? -7.255 17.608 -14.330 1.00 47.97 281 LEU A CA 1
ATOM 2141 C C . LEU A 1 281 ? -7.324 19.108 -14.678 1.00 47.97 281 LEU A C 1
ATOM 2143 O O . LEU A 1 281 ? -7.973 19.501 -15.643 1.00 47.97 281 LEU A O 1
ATOM 2147 N N . ASN A 1 282 ? -6.548 19.940 -13.982 1.00 46.41 282 ASN A N 1
ATOM 2148 C CA . ASN A 1 282 ? -6.077 21.198 -14.554 1.00 46.41 282 ASN A CA 1
ATOM 2149 C C . ASN A 1 282 ? -4.909 20.889 -15.502 1.00 46.41 282 ASN A C 1
ATOM 2151 O O . ASN A 1 282 ? -3.744 20.961 -15.119 1.00 46.41 282 ASN A O 1
ATOM 2155 N N . GLY A 1 283 ? -5.245 20.506 -16.736 1.00 47.97 283 GLY A N 1
ATOM 2156 C CA . GLY A 1 283 ? -4.315 20.478 -17.867 1.00 47.97 283 GLY A CA 1
ATOM 2157 C C . GLY A 1 283 ? -4.180 19.122 -18.562 1.00 47.97 283 GLY A C 1
ATOM 2158 O O . GLY A 1 283 ? -3.651 18.168 -18.001 1.00 47.97 283 GLY A O 1
ATOM 2159 N N . LEU A 1 284 ? -4.568 19.084 -19.839 1.00 53.41 284 LEU A N 1
ATOM 2160 C CA . LEU A 1 284 ? -4.388 17.992 -20.814 1.00 53.41 284 LEU A CA 1
ATOM 2161 C C . LEU A 1 284 ? -2.915 17.765 -21.246 1.00 53.41 284 LEU A C 1
ATOM 2163 O O . LEU A 1 284 ? -2.666 17.237 -22.323 1.00 53.41 284 LEU A O 1
ATOM 2167 N N . GLY A 1 285 ? -1.930 18.195 -20.449 1.00 53.72 285 GLY A N 1
ATOM 2168 C CA . GLY A 1 285 ? -0.521 18.267 -20.867 1.00 53.72 285 GLY A CA 1
ATOM 2169 C C . GLY A 1 285 ? 0.498 17.623 -19.928 1.00 53.72 285 GLY A C 1
ATOM 2170 O O . GLY A 1 285 ? 1.692 17.745 -20.180 1.00 53.72 285 GLY A O 1
ATOM 2171 N N . LYS A 1 286 ? 0.074 16.971 -18.839 1.00 58.75 286 LYS A N 1
ATOM 2172 C CA . LYS A 1 286 ? 1.004 16.302 -17.918 1.00 58.75 286 LYS A CA 1
ATOM 2173 C C . LYS A 1 286 ? 1.077 14.812 -18.259 1.00 58.75 286 LYS A C 1
ATOM 2175 O O . LYS A 1 286 ? 0.039 14.159 -18.327 1.00 58.75 286 LYS A O 1
ATOM 2180 N N . MET A 1 287 ? 2.288 14.292 -18.478 1.00 62.94 287 MET A N 1
ATOM 2181 C CA . MET A 1 287 ? 2.535 12.846 -18.544 1.00 62.94 287 MET A CA 1
ATOM 2182 C C . MET A 1 287 ? 2.035 12.190 -17.249 1.00 62.94 287 MET A C 1
ATOM 2184 O O . MET A 1 287 ? 2.136 12.802 -16.181 1.00 62.94 287 MET A O 1
ATOM 2188 N N . ALA A 1 288 ? 1.478 10.981 -17.352 1.00 68.69 288 ALA A N 1
ATOM 2189 C CA . ALA A 1 288 ? 1.024 10.227 -16.187 1.00 68.69 288 ALA A CA 1
ATOM 2190 C C . ALA A 1 288 ? 2.203 9.975 -15.237 1.00 68.69 288 ALA A C 1
ATOM 2192 O O . ALA A 1 288 ? 3.277 9.562 -15.675 1.00 68.69 288 ALA A O 1
ATOM 2193 N N . ALA A 1 289 ? 2.001 10.251 -13.953 1.00 67.00 289 ALA A N 1
ATOM 2194 C CA . ALA A 1 289 ? 2.958 9.946 -12.902 1.00 67.00 289 ALA A CA 1
ATOM 2195 C C . ALA A 1 289 ? 2.634 8.590 -12.256 1.00 67.00 289 ALA A C 1
ATOM 2197 O O . ALA A 1 289 ? 1.527 8.059 -12.399 1.00 67.00 289 ALA A O 1
ATOM 2198 N N . HIS A 1 290 ? 3.600 8.043 -11.513 1.00 69.00 290 HIS A N 1
ATOM 2199 C CA . HIS A 1 290 ? 3.368 6.900 -10.628 1.00 69.00 290 HIS A CA 1
ATOM 2200 C C . HIS A 1 290 ? 2.108 7.145 -9.782 1.00 69.00 290 HIS A C 1
ATOM 2202 O O . HIS A 1 290 ? 1.880 8.277 -9.383 1.00 69.00 290 HIS A O 1
ATOM 2208 N N . GLY A 1 291 ? 1.256 6.141 -9.557 1.00 72.00 291 GLY A N 1
ATOM 2209 C CA . GLY A 1 291 ? 0.034 6.274 -8.748 1.00 72.00 291 GLY A CA 1
ATOM 2210 C C . GLY A 1 291 ? -1.157 7.037 -9.366 1.00 72.00 291 GLY A C 1
ATOM 2211 O O . GLY A 1 291 ? -2.237 7.015 -8.770 1.00 72.00 291 GLY A O 1
ATOM 2212 N N . ASP A 1 292 ? -1.027 7.655 -10.552 1.00 76.06 292 ASP A N 1
ATOM 2213 C CA . ASP A 1 292 ? -2.175 8.243 -11.281 1.00 76.06 292 ASP A CA 1
ATOM 2214 C C . ASP A 1 292 ? -3.156 7.160 -11.769 1.00 76.06 292 ASP A C 1
ATOM 2216 O O . ASP A 1 292 ? -4.369 7.378 -11.818 1.00 76.06 292 ASP A O 1
ATOM 2220 N N . TRP A 1 293 ? -2.630 5.975 -12.098 1.00 81.94 293 TRP A N 1
ATOM 2221 C CA . TRP A 1 293 ? -3.398 4.829 -12.592 1.00 81.94 293 TRP A CA 1
ATOM 2222 C C . TRP A 1 293 ? -3.023 3.548 -11.836 1.00 81.94 293 TRP A C 1
ATOM 2224 O O . TRP A 1 293 ? -2.373 2.675 -12.408 1.00 81.94 293 TRP A O 1
ATOM 2234 N N . PRO A 1 294 ? -3.431 3.396 -10.559 1.00 81.38 294 PRO A N 1
ATOM 2235 C CA . PRO A 1 294 ? -3.027 2.258 -9.722 1.00 81.38 294 PRO A CA 1
ATOM 2236 C C . PRO A 1 294 ? -3.439 0.886 -10.272 1.00 81.38 294 PRO A C 1
ATOM 2238 O O . PRO A 1 294 ? -2.885 -0.136 -9.894 1.00 81.38 294 PRO A O 1
ATOM 2241 N N . TRP A 1 295 ? -4.445 0.857 -11.145 1.00 86.75 295 TRP A N 1
ATOM 2242 C CA . TRP A 1 295 ? -4.940 -0.357 -11.785 1.00 86.75 295 TRP A CA 1
ATOM 2243 C C . TRP A 1 295 ? -4.262 -0.665 -13.123 1.00 86.75 295 TRP A C 1
ATOM 2245 O O . TRP A 1 295 ? -4.575 -1.691 -13.717 1.00 86.75 295 TRP A O 1
ATOM 2255 N N . HIS A 1 296 ? -3.393 0.199 -13.648 1.00 88.31 296 HIS A N 1
ATOM 2256 C CA . HIS A 1 296 ? -2.700 -0.075 -14.904 1.00 88.31 296 HIS A CA 1
ATOM 2257 C C . HIS A 1 296 ? -1.569 -1.083 -14.681 1.00 88.31 296 HIS A C 1
ATOM 2259 O O . HIS A 1 296 ? -0.784 -0.948 -13.748 1.00 88.31 296 HIS A O 1
ATOM 2265 N N . VAL A 1 297 ? -1.484 -2.086 -15.550 1.00 87.38 297 VAL A N 1
ATOM 2266 C CA . VAL A 1 297 ? -0.439 -3.116 -15.510 1.00 87.38 297 VAL A CA 1
ATOM 2267 C C . VAL A 1 297 ? 0.125 -3.337 -16.903 1.00 87.38 297 VAL A C 1
ATOM 2269 O O . VAL A 1 297 ? -0.621 -3.347 -17.880 1.00 87.38 297 VAL A O 1
ATOM 2272 N N . ALA A 1 298 ? 1.432 -3.562 -16.977 1.00 85.12 298 ALA A N 1
ATOM 2273 C CA . ALA A 1 298 ? 2.141 -3.923 -18.198 1.00 85.12 298 ALA A CA 1
ATOM 2274 C C . ALA A 1 298 ? 2.504 -5.416 -18.160 1.00 85.12 298 ALA A C 1
ATOM 2276 O O . ALA A 1 298 ? 3.023 -5.918 -17.162 1.00 85.12 298 ALA A O 1
ATOM 2277 N N . LEU A 1 299 ? 2.211 -6.138 -19.240 1.00 82.06 299 LEU A N 1
ATOM 2278 C CA . LEU A 1 299 ? 2.463 -7.570 -19.388 1.00 82.06 299 LEU A CA 1
ATOM 2279 C C . LEU A 1 299 ? 3.724 -7.790 -20.221 1.00 82.06 299 LEU A C 1
ATOM 2281 O O . LEU A 1 299 ? 3.840 -7.284 -21.340 1.00 82.06 299 LEU A O 1
ATOM 2285 N N . PHE A 1 300 ? 4.640 -8.601 -19.694 1.00 79.12 300 PHE A N 1
ATOM 2286 C CA . PHE A 1 300 ? 5.913 -8.924 -20.332 1.00 79.12 300 PHE A CA 1
ATOM 2287 C C . PHE A 1 300 ? 6.027 -10.432 -20.595 1.00 79.12 300 PHE A C 1
ATOM 2289 O O . PHE A 1 300 ? 5.664 -11.243 -19.744 1.00 79.12 300 PHE A O 1
ATOM 2296 N N . LYS A 1 301 ? 6.570 -10.810 -21.757 1.00 79.19 301 LYS A N 1
ATOM 2297 C CA . LYS A 1 301 ? 6.959 -12.184 -22.122 1.00 79.19 301 LYS A CA 1
ATOM 2298 C C . LYS A 1 301 ? 8.440 -12.164 -22.484 1.00 79.19 301 LYS A C 1
ATOM 2300 O O . LYS A 1 301 ? 8.842 -11.371 -23.326 1.00 79.19 301 LYS A O 1
ATOM 2305 N N . ASP A 1 302 ? 9.251 -12.978 -21.811 1.00 78.56 302 ASP A N 1
ATOM 2306 C CA . ASP A 1 302 ? 10.710 -13.027 -22.008 1.00 78.56 302 ASP A CA 1
ATOM 2307 C C . ASP A 1 302 ? 11.387 -11.639 -21.947 1.00 78.56 302 ASP A C 1
ATOM 2309 O O . ASP A 1 302 ? 12.278 -11.317 -22.727 1.00 78.56 302 ASP A O 1
ATOM 2313 N N . SER A 1 303 ? 10.963 -10.801 -20.989 1.00 65.19 303 SER A N 1
ATOM 2314 C CA . SER A 1 303 ? 11.407 -9.401 -20.807 1.00 65.19 303 SER A CA 1
ATOM 2315 C C . SER A 1 303 ? 11.008 -8.418 -21.918 1.00 65.19 303 SER A C 1
ATOM 2317 O O . SER A 1 303 ? 11.462 -7.276 -21.910 1.00 65.19 303 SER A O 1
ATOM 2319 N N . VAL A 1 304 ? 10.147 -8.822 -22.853 1.00 70.25 304 VAL A N 1
ATOM 2320 C CA . VAL A 1 304 ? 9.592 -7.955 -23.898 1.00 70.25 304 VAL A CA 1
ATOM 2321 C C . VAL A 1 304 ? 8.162 -7.580 -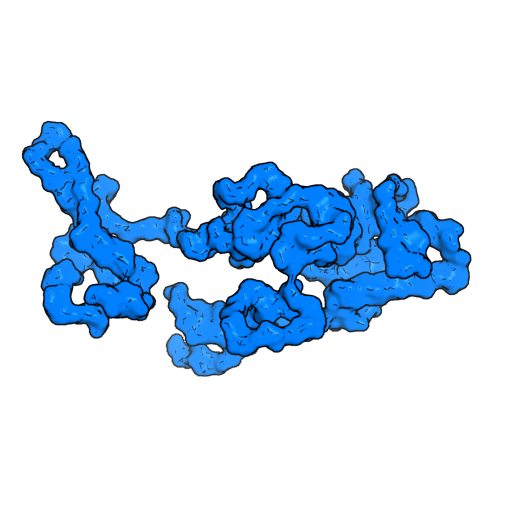23.524 1.00 70.25 304 VAL A C 1
ATOM 2323 O O . VAL A 1 304 ? 7.366 -8.454 -23.181 1.00 70.25 304 VAL A O 1
ATOM 2326 N N . HIS A 1 305 ? 7.832 -6.287 -23.565 1.00 80.88 305 HIS A N 1
ATOM 2327 C CA . HIS A 1 305 ? 6.454 -5.821 -23.385 1.00 80.88 305 HIS A CA 1
ATOM 2328 C C . HIS A 1 305 ? 5.575 -6.380 -24.505 1.00 80.88 305 HIS A C 1
ATOM 2330 O O . HIS A 1 305 ? 5.923 -6.286 -25.680 1.00 80.88 305 HIS A O 1
ATOM 2336 N N . VAL A 1 306 ? 4.454 -6.992 -24.131 1.00 87.56 306 VAL A N 1
ATOM 2337 C CA . VAL A 1 306 ? 3.508 -7.596 -25.080 1.00 87.56 306 VAL A CA 1
ATOM 2338 C C . VAL A 1 306 ? 2.226 -6.785 -25.146 1.00 87.56 306 VAL A C 1
ATOM 2340 O O . VAL A 1 306 ? 1.712 -6.527 -26.231 1.00 87.56 306 VAL A O 1
ATOM 2343 N N . CYS A 1 307 ? 1.688 -6.419 -23.984 1.00 90.06 307 CYS A N 1
ATOM 2344 C CA . CYS A 1 307 ? 0.380 -5.798 -23.861 1.00 90.06 307 CYS A CA 1
ATOM 2345 C C . CYS A 1 307 ? 0.220 -5.080 -22.529 1.00 90.06 307 CYS A C 1
ATOM 2347 O O . CYS A 1 307 ? 0.923 -5.365 -21.565 1.00 90.06 307 CYS A O 1
ATOM 2349 N N . ASP A 1 308 ? -0.810 -4.248 -22.456 1.00 90.81 308 ASP A N 1
ATOM 2350 C CA . ASP A 1 308 ? -1.271 -3.655 -21.208 1.00 90.81 308 ASP A CA 1
ATOM 2351 C C . ASP A 1 308 ? -2.508 -4.381 -20.671 1.00 90.81 308 ASP A C 1
ATOM 2353 O O . ASP A 1 308 ? -3.208 -5.120 -21.376 1.00 90.81 308 ASP A O 1
ATOM 2357 N N . GLY A 1 309 ? -2.799 -4.155 -19.399 1.00 91.88 309 GLY A N 1
ATOM 2358 C CA . GLY A 1 309 ? -3.973 -4.670 -18.722 1.00 91.88 309 GLY A CA 1
ATOM 2359 C C . GLY A 1 309 ? -4.504 -3.705 -17.672 1.00 91.88 309 GLY A C 1
ATOM 2360 O O . GLY A 1 309 ? -3.944 -2.642 -17.396 1.00 91.88 309 GLY A O 1
ATOM 2361 N N . THR A 1 310 ? -5.630 -4.089 -17.084 1.00 93.31 310 THR A N 1
ATOM 2362 C CA . THR A 1 310 ? -6.254 -3.380 -15.970 1.00 93.31 310 THR A CA 1
ATOM 2363 C C . THR A 1 310 ? -6.547 -4.351 -14.838 1.00 93.31 310 THR A C 1
ATOM 2365 O O . THR A 1 310 ? -7.226 -5.359 -15.037 1.00 93.31 310 THR A O 1
ATOM 2368 N N . LEU A 1 311 ? -6.048 -4.043 -13.647 1.00 90.06 311 LEU A N 1
ATOM 2369 C CA . LEU A 1 311 ? -6.336 -4.766 -12.420 1.00 90.06 311 LEU A CA 1
ATOM 2370 C C . LEU A 1 311 ? -7.809 -4.563 -12.044 1.00 90.06 311 LEU A C 1
ATOM 2372 O O . LEU A 1 311 ? -8.265 -3.432 -11.872 1.00 90.06 311 LEU A O 1
ATOM 2376 N N . VAL A 1 312 ? -8.557 -5.658 -11.911 1.00 90.31 312 VAL A N 1
ATOM 2377 C CA . VAL A 1 312 ? -9.975 -5.631 -11.502 1.00 90.31 312 VAL A CA 1
ATOM 2378 C C . VAL A 1 312 ? -10.192 -6.218 -10.111 1.00 90.31 312 VAL A C 1
ATOM 2380 O O . VAL A 1 312 ? -11.213 -5.957 -9.478 1.00 90.31 312 VAL A O 1
ATOM 2383 N N . SER A 1 313 ? -9.227 -6.993 -9.617 1.00 83.44 313 SER A N 1
ATOM 2384 C CA . SER A 1 313 ? -9.169 -7.485 -8.240 1.00 83.44 313 SER A CA 1
ATOM 2385 C C . SER A 1 313 ? -7.717 -7.829 -7.866 1.00 83.44 313 SER A C 1
ATOM 2387 O O . SER A 1 313 ? -6.882 -7.865 -8.767 1.00 83.44 313 SER A O 1
ATOM 2389 N N . PRO A 1 314 ? -7.409 -8.153 -6.596 1.00 77.81 314 PRO A N 1
ATOM 2390 C CA . PRO A 1 314 ? -6.048 -8.505 -6.173 1.00 77.81 314 PRO A CA 1
ATOM 2391 C C . PRO A 1 314 ? -5.401 -9.659 -6.957 1.00 77.81 314 PRO A C 1
ATOM 2393 O O . PRO A 1 314 ? -4.182 -9.715 -7.048 1.00 77.81 314 PRO A O 1
ATOM 2396 N N . GLU A 1 315 ? -6.200 -10.563 -7.536 1.00 84.06 315 GLU A N 1
ATOM 2397 C CA . GLU A 1 315 ? -5.713 -11.755 -8.254 1.00 84.06 315 GLU A CA 1
ATOM 2398 C C . GLU A 1 315 ? -6.173 -11.812 -9.718 1.00 84.06 315 GLU A C 1
ATOM 2400 O O . GLU A 1 315 ? -5.897 -12.782 -10.422 1.00 84.06 315 GLU A O 1
ATOM 2405 N N . TRP A 1 316 ? -6.890 -10.790 -10.194 1.00 89.94 316 TRP A N 1
ATOM 2406 C CA . TRP A 1 316 ? -7.463 -10.792 -11.541 1.00 89.94 316 TRP A CA 1
ATOM 2407 C C . TRP A 1 316 ? -7.144 -9.505 -12.284 1.00 89.94 316 TRP A C 1
ATOM 2409 O O . TRP A 1 316 ? -7.434 -8.401 -11.813 1.00 89.94 316 TRP A O 1
ATOM 2419 N N . LEU A 1 317 ? -6.631 -9.678 -13.499 1.00 93.12 317 LEU A N 1
ATOM 2420 C CA . LEU A 1 317 ? -6.417 -8.622 -14.477 1.00 93.12 317 LEU A CA 1
ATOM 2421 C C . LEU A 1 317 ? -7.279 -8.874 -15.716 1.00 93.12 317 LEU A C 1
ATOM 2423 O O . LEU A 1 317 ? -7.573 -10.015 -16.071 1.00 93.12 317 LEU A O 1
ATOM 2427 N N . VAL A 1 318 ? -7.659 -7.798 -16.392 1.00 94.31 318 VAL A N 1
ATOM 2428 C CA . VAL A 1 318 ? -8.327 -7.833 -17.693 1.00 94.31 318 VAL A CA 1
ATOM 2429 C C . VAL A 1 318 ? -7.362 -7.306 -18.747 1.00 94.31 318 VAL A C 1
ATOM 2431 O O . VAL A 1 318 ? -6.752 -6.255 -18.570 1.00 94.31 318 VAL A O 1
ATOM 2434 N N . THR A 1 319 ? -7.226 -8.037 -19.848 1.00 94.56 319 THR A N 1
ATOM 2435 C CA . THR A 1 319 ? -6.436 -7.648 -21.025 1.00 94.56 319 THR A CA 1
ATOM 2436 C C . THR A 1 319 ? -7.105 -8.199 -22.291 1.00 94.56 319 THR A C 1
ATOM 2438 O O . THR A 1 319 ? -8.165 -8.826 -22.222 1.00 94.56 319 THR A O 1
ATOM 2441 N N . THR A 1 320 ? -6.521 -7.956 -23.461 1.00 91.44 320 THR A N 1
ATOM 2442 C CA . THR A 1 320 ? -7.065 -8.434 -24.738 1.00 91.44 320 THR A CA 1
ATOM 2443 C C . THR A 1 320 ? -6.612 -9.866 -25.039 1.00 91.44 320 THR A C 1
ATOM 2445 O O . THR A 1 320 ? -5.468 -10.239 -24.792 1.00 91.44 320 THR A O 1
ATOM 2448 N N . ALA A 1 321 ? -7.499 -10.696 -25.599 1.00 90.75 321 ALA A N 1
ATOM 2449 C CA . ALA A 1 321 ? -7.179 -12.095 -25.910 1.00 90.75 321 ALA A CA 1
ATOM 2450 C C . ALA A 1 321 ? -6.060 -12.242 -26.962 1.00 90.75 321 ALA A C 1
ATOM 2452 O O . ALA A 1 321 ? -5.314 -13.219 -26.938 1.00 90.75 321 ALA A O 1
ATOM 2453 N N . SER A 1 322 ? -5.909 -11.255 -27.851 1.00 88.25 322 SER A N 1
ATOM 2454 C CA . SER A 1 322 ? -4.840 -11.189 -28.855 1.00 88.25 322 SER A CA 1
ATOM 2455 C C . SER A 1 322 ? -3.436 -11.168 -28.247 1.00 88.25 322 SER A C 1
ATOM 2457 O O . SER A 1 322 ? -2.501 -11.614 -28.899 1.00 88.25 322 SER A O 1
ATOM 2459 N N . CYS A 1 323 ? -3.283 -10.735 -26.991 1.00 86.00 323 CYS A N 1
ATOM 2460 C CA . CYS A 1 323 ? -1.997 -10.730 -26.285 1.00 86.00 323 CYS A CA 1
ATOM 2461 C C . CYS A 1 323 ? -1.400 -12.129 -26.078 1.00 86.00 323 CYS A C 1
ATOM 2463 O O . CYS A 1 323 ? -0.204 -12.259 -25.842 1.00 86.00 323 CYS A O 1
ATOM 2465 N N . PHE A 1 324 ? -2.230 -13.174 -26.154 1.00 85.38 324 PHE A N 1
ATOM 2466 C CA . PHE A 1 324 ? -1.827 -14.566 -25.934 1.00 85.38 324 PHE A CA 1
ATOM 2467 C C . PHE A 1 324 ? -1.889 -15.412 -27.210 1.00 85.38 324 PHE A C 1
ATOM 2469 O O . PHE A 1 324 ? -1.711 -16.628 -27.162 1.00 85.38 324 PHE A O 1
ATOM 2476 N N . GLN A 1 325 ? -2.157 -14.784 -28.354 1.00 78.75 325 GLN A N 1
ATOM 2477 C CA . GLN A 1 325 ? -2.158 -15.438 -29.657 1.00 78.75 325 GLN A CA 1
ATOM 2478 C C . GLN A 1 325 ? -0.770 -15.257 -30.287 1.00 78.75 325 GLN A C 1
ATOM 2480 O O . GLN A 1 325 ? -0.564 -14.368 -31.108 1.00 78.75 325 GLN A O 1
ATOM 2485 N N . GLY A 1 326 ? 0.195 -16.069 -29.839 1.00 58.12 326 GLY A N 1
ATOM 2486 C CA . GLY A 1 326 ? 1.598 -16.015 -30.270 1.00 58.12 326 GLY A CA 1
ATOM 2487 C C . GLY A 1 326 ? 2.467 -17.087 -29.633 1.00 58.12 326 GLY A C 1
ATOM 2488 O O . GLY A 1 326 ? 2.894 -16.888 -28.467 1.00 58.12 326 GLY A O 1
#

pLDDT: mean 78.67, std 12.69, range [41.88, 96.56]

Sequence (326 aa):
MVELVDAECYRLAYEFVCQLLQPSCLPRLPTDKEDHMVLPCRGFCQEFHMGCGSRIPDKLKDMLNCNTFPDYIGTGSCIPKPDLQAQALTPRVCDGVIDCVDMSDETSCSYCPAGSMHCGIGSTCISPNKRCDGSHDCPDGSDEKACLSLAPSMSALTKGSLPATPHQPEFFSKGYVMFNERGHSGKVCTERLNRTVPEPNHETTLRDIASSLCTVLHYQNVSFFRVEKDKEDNVQYVHMEDPTASEIMFVRGPCPSKLVLVVGCSNLKCGLQSLRREGGLNGLGKMAAHGDWPWHVALFKDSVHVCDGTLVSPEWLVTTASCFQG

Secondary structure (DSSP, 8-state):
-HHHHTT-SSTTHHHHHHHHHSPEEEP--TT-SS-EEEPBPHHHHHHHHHHHGGG--HHHHTTT-GGGSPP--STTTSBPPPPHHHHTTTTTSSSSB--STT-TTTTT-TTSPTT-EE-SBTT-EE-GGGTTSSS--STT-GGGS-SEEEES-TGGGTSSSS-SSSS-S---SEEEEEEEETTEEEEEE-TTHHHHS-TTTHHHHHHHHHHHHHHHTTEEEEEEEEEEE---SS--EEEEE-TTSSS-EEEE---TT-EEEEEEEEEEPPS--SS--S---S-TTPPPPTTSSTTEEEEEETTEEEEEEEEEETTEEE--GGGG--

Radius of gyration: 27.95 Å; chains: 1; bounding box: 83×40×76 Å